Protein AF-A0A0C4WTD6-F1 (afdb_monomer_lite)

Foldseek 3Di:
DDAQLLLQQCCCWQQVFPTGPQLVQLVVWLVVVQVVLVVVCVVVVNQVLSDDDPQSVVCVVVVQTHLVSQHHSFGHDPSDGPRDDDDDQDDDQQDFAAEEPDPPPVQLVLLQVLLVLSVHHYDPDPDDDPGHQYEYEDQLAWFVVVCVVVVHDLQRYWYWYPNRHLPTETEIEHEPNYHPSNVSSVQCSSCSVPHHYHYHYIDGRPSNLVVLLLQLQVLLVCQVVPVDQQVCQFVCCCVVSVGPTGSQQDDLVSSLSSLVSNCVVVVDCSSDRDPLSVVCNVVVHGSNDHPDDPPDD

Organism: NCBI:txid1328314

Structure (mmCIF, N/CA/C/O backbone):
data_AF-A0A0C4WTD6-F1
#
_entry.id   AF-A0A0C4WTD6-F1
#
loop_
_atom_site.group_PDB
_atom_site.id
_atom_site.type_symbol
_atom_site.label_atom_id
_atom_site.label_alt_id
_atom_site.label_comp_id
_atom_site.label_asym_id
_atom_site.label_entity_id
_atom_site.label_seq_id
_atom_site.pdbx_PDB_ins_code
_atom_site.Cartn_x
_atom_site.Cartn_y
_atom_site.Cartn_z
_atom_site.occupancy
_atom_site.B_iso_or_equiv
_atom_site.auth_seq_id
_atom_site.auth_comp_id
_atom_site.auth_asym_id
_atom_site.auth_atom_id
_atom_site.pdbx_PDB_model_num
ATOM 1 N N . MET A 1 1 ? -8.799 -9.896 -2.517 1.00 75.62 1 MET A N 1
ATOM 2 C CA . MET A 1 1 ? -7.735 -9.045 -3.073 1.00 75.62 1 MET A CA 1
ATOM 3 C C . MET A 1 1 ? -8.340 -7.727 -3.541 1.00 75.62 1 MET A C 1
ATOM 5 O O . MET A 1 1 ? -9.534 -7.698 -3.810 1.00 75.62 1 MET A O 1
ATOM 9 N N . ALA A 1 2 ? -7.542 -6.663 -3.667 1.00 92.44 2 ALA A N 1
ATOM 10 C CA . ALA A 1 2 ? -7.997 -5.399 -4.254 1.00 92.44 2 ALA A CA 1
ATOM 11 C C . ALA A 1 2 ? -8.298 -5.543 -5.760 1.00 92.44 2 ALA A C 1
ATOM 13 O O . ALA A 1 2 ? -7.582 -6.258 -6.469 1.00 92.44 2 ALA A O 1
ATOM 14 N N . THR A 1 3 ? -9.331 -4.862 -6.255 1.00 94.75 3 THR A N 1
ATOM 15 C CA . THR A 1 3 ? -9.666 -4.820 -7.689 1.00 94.75 3 THR A CA 1
ATOM 16 C C . THR A 1 3 ? -8.767 -3.825 -8.446 1.00 94.75 3 THR A C 1
ATOM 18 O O . THR A 1 3 ? -8.147 -2.959 -7.820 1.00 94.75 3 THR A O 1
ATOM 21 N N . PRO A 1 4 ? -8.689 -3.895 -9.794 1.00 95.44 4 PRO A N 1
ATOM 22 C CA . PRO A 1 4 ? -7.914 -2.939 -10.590 1.00 95.44 4 PRO A CA 1
ATOM 23 C C . PRO A 1 4 ? -8.245 -1.472 -10.292 1.00 95.44 4 PRO A C 1
ATOM 25 O O . PRO A 1 4 ? -7.337 -0.673 -10.071 1.00 95.44 4 PRO A O 1
ATOM 28 N N . VAL A 1 5 ? -9.537 -1.135 -10.179 1.00 95.69 5 VAL A N 1
ATOM 29 C CA . VAL A 1 5 ? -9.973 0.241 -9.895 1.00 95.69 5 VAL A CA 1
ATOM 30 C C . VAL A 1 5 ? -9.550 0.704 -8.499 1.00 95.69 5 VAL A C 1
ATOM 32 O O . VAL A 1 5 ? -9.156 1.858 -8.338 1.00 95.69 5 VAL A O 1
ATOM 35 N N . GLN A 1 6 ? -9.563 -0.184 -7.497 1.00 95.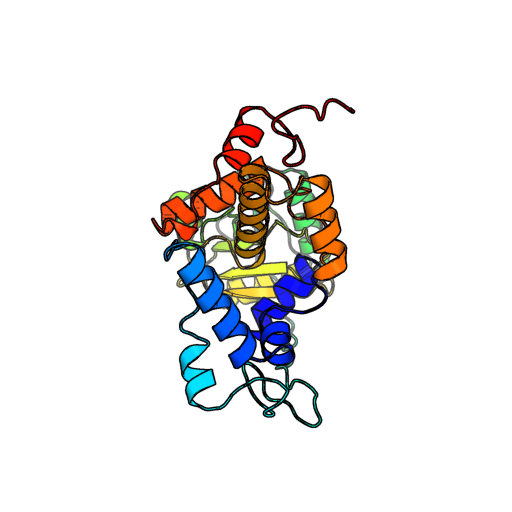75 6 GLN A N 1
ATOM 36 C CA . GLN A 1 6 ? -9.075 0.141 -6.153 1.00 95.75 6 GLN A CA 1
ATOM 37 C C . GLN A 1 6 ? -7.570 0.412 -6.171 1.00 95.75 6 GLN A C 1
ATOM 39 O O . GLN A 1 6 ? -7.115 1.395 -5.595 1.00 95.75 6 GLN A O 1
ATOM 44 N N . ILE A 1 7 ? -6.791 -0.423 -6.865 1.00 97.00 7 ILE A N 1
ATOM 45 C CA . ILE A 1 7 ? -5.338 -0.243 -6.978 1.00 97.00 7 ILE A CA 1
ATOM 46 C C . ILE A 1 7 ? -5.008 1.072 -7.694 1.00 97.00 7 ILE A C 1
ATOM 48 O O . ILE A 1 7 ? -4.154 1.821 -7.220 1.00 97.00 7 ILE A O 1
ATOM 52 N N . ASP A 1 8 ? -5.702 1.381 -8.790 1.00 96.94 8 ASP A N 1
ATOM 53 C CA . ASP A 1 8 ? -5.511 2.632 -9.525 1.00 96.94 8 ASP A CA 1
ATOM 54 C C . ASP A 1 8 ? -5.826 3.859 -8.659 1.00 96.94 8 ASP A C 1
ATOM 56 O O . ASP A 1 8 ? -5.035 4.801 -8.631 1.00 96.94 8 ASP A O 1
ATOM 60 N N . ARG A 1 9 ? -6.935 3.834 -7.907 1.00 96.00 9 ARG A N 1
ATOM 61 C CA . ARG A 1 9 ? -7.302 4.895 -6.954 1.00 96.00 9 ARG A CA 1
ATOM 62 C C . ARG A 1 9 ? -6.265 5.066 -5.851 1.00 96.00 9 ARG A C 1
ATOM 64 O O . ARG A 1 9 ? -5.805 6.179 -5.628 1.00 96.00 9 ARG A O 1
ATOM 71 N N . ILE A 1 10 ? -5.871 3.972 -5.195 1.00 96.62 10 ILE A N 1
ATOM 72 C CA . ILE A 1 10 ? -4.879 4.006 -4.114 1.00 96.62 10 ILE A CA 1
ATOM 73 C C . ILE A 1 10 ? -3.568 4.609 -4.621 1.00 96.62 10 ILE A C 1
ATOM 75 O O . ILE A 1 10 ? -3.016 5.501 -3.993 1.00 96.62 10 ILE A O 1
ATOM 79 N N . LEU A 1 11 ? -3.049 4.160 -5.762 1.00 96.56 11 LEU A N 1
ATOM 80 C CA . LEU A 1 11 ? -1.748 4.637 -6.236 1.00 96.56 11 LEU A CA 1
ATOM 81 C C . LEU A 1 11 ? -1.797 6.075 -6.770 1.00 96.56 11 LEU A C 1
ATOM 83 O O . LEU A 1 11 ? -0.816 6.807 -6.622 1.00 96.56 11 LEU A O 1
ATOM 87 N N . ARG A 1 12 ? -2.929 6.502 -7.341 1.00 95.38 12 ARG A N 1
ATOM 88 C CA . ARG A 1 12 ? -3.145 7.899 -7.734 1.00 95.38 12 ARG A CA 1
ATOM 89 C C . ARG A 1 12 ? -3.184 8.811 -6.509 1.00 95.38 12 ARG A C 1
ATOM 91 O O . ARG A 1 12 ? -2.418 9.767 -6.443 1.00 95.38 12 ARG A O 1
ATOM 98 N N . ASP A 1 13 ? -4.021 8.480 -5.531 1.00 94.75 13 ASP A N 1
ATOM 99 C CA . ASP A 1 13 ? -4.323 9.364 -4.404 1.00 94.75 13 ASP A CA 1
ATOM 100 C C . ASP A 1 13 ? -3.230 9.309 -3.321 1.00 94.75 13 ASP A C 1
ATOM 102 O O . ASP A 1 13 ? -2.817 10.344 -2.808 1.00 94.75 13 ASP A O 1
ATOM 106 N N . SER A 1 14 ? -2.727 8.113 -2.991 1.00 91.31 14 SER A N 1
ATOM 107 C CA . SER A 1 14 ? -1.757 7.908 -1.905 1.00 91.31 14 SER A CA 1
ATOM 108 C C . SER A 1 14 ? -0.306 8.162 -2.331 1.00 91.31 14 SER A C 1
ATOM 110 O O . SER A 1 14 ? 0.496 8.621 -1.522 1.00 91.31 14 SER A O 1
ATOM 112 N N . LEU A 1 15 ? 0.071 7.844 -3.578 1.00 91.81 15 LEU A N 1
ATOM 113 C CA . LEU A 1 15 ? 1.443 8.047 -4.080 1.00 91.81 15 LEU A CA 1
ATOM 114 C C . LEU A 1 15 ? 1.563 9.198 -5.085 1.00 91.81 15 LEU A C 1
ATOM 116 O O . LEU A 1 15 ? 2.670 9.471 -5.549 1.00 91.81 15 LEU A O 1
ATOM 120 N N . GLY A 1 16 ? 0.461 9.868 -5.434 1.00 92.25 16 GLY A N 1
ATOM 121 C CA . GLY A 1 16 ? 0.462 11.021 -6.337 1.00 92.25 16 GLY A CA 1
ATOM 122 C C . GLY A 1 16 ? 0.775 10.678 -7.796 1.00 92.25 16 GLY A C 1
ATOM 123 O O . GLY A 1 16 ? 1.238 11.542 -8.543 1.00 92.25 16 GLY A O 1
ATOM 124 N N . PHE A 1 17 ? 0.587 9.425 -8.223 1.00 93.75 17 PHE A N 1
ATOM 125 C CA . PHE A 1 17 ? 0.757 9.068 -9.633 1.00 93.75 17 PHE A CA 1
ATOM 126 C C . PHE A 1 17 ? -0.315 9.747 -10.486 1.00 93.75 17 PHE A C 1
ATOM 128 O O . PHE A 1 17 ? -1.475 9.803 -10.100 1.00 93.75 17 PHE A O 1
ATOM 135 N N . ARG A 1 18 ? 0.041 10.229 -11.684 1.00 92.19 18 ARG A N 1
ATOM 136 C CA . ARG A 1 18 ? -0.933 10.886 -12.583 1.00 92.19 18 ARG A CA 1
ATOM 137 C C . ARG A 1 18 ? -2.041 9.940 -13.051 1.00 92.19 18 ARG A C 1
ATOM 139 O O . ARG A 1 18 ? -3.158 10.372 -13.310 1.00 92.19 18 ARG A O 1
ATOM 146 N N . MET A 1 19 ? -1.705 8.663 -13.193 1.00 92.38 19 MET A N 1
ATOM 147 C CA . MET A 1 19 ? -2.561 7.614 -13.730 1.00 92.38 19 MET A CA 1
ATOM 148 C C . MET A 1 19 ? -2.284 6.315 -12.978 1.00 92.38 19 MET A C 1
ATOM 150 O O . MET A 1 19 ? -1.135 6.039 -12.625 1.00 92.38 19 MET A O 1
ATOM 154 N N . GLY A 1 20 ? -3.333 5.532 -12.730 1.00 94.56 20 GLY A N 1
ATOM 155 C CA . GLY A 1 20 ? -3.183 4.215 -12.122 1.00 94.56 20 GLY A CA 1
ATOM 156 C C . GLY A 1 20 ? -2.510 3.222 -13.080 1.00 94.56 20 GLY A C 1
ATOM 157 O O . GLY A 1 20 ? -2.581 3.401 -14.298 1.00 94.56 20 GLY A O 1
ATOM 158 N N . PRO A 1 21 ? -1.819 2.188 -12.573 1.00 95.31 21 PRO A N 1
ATOM 159 C CA . PRO A 1 21 ? -1.111 1.234 -13.420 1.00 95.31 21 PRO A CA 1
ATOM 160 C C . PRO A 1 21 ? -2.017 0.480 -14.400 1.00 95.31 21 PRO A C 1
ATOM 162 O O . PRO A 1 21 ? -1.583 0.238 -15.521 1.00 95.31 21 PRO A O 1
ATOM 165 N N . PHE A 1 22 ? -3.244 0.104 -14.029 1.00 96.31 22 PHE A N 1
ATOM 166 C CA . PHE A 1 22 ? -4.125 -0.637 -14.939 1.00 96.31 22 PHE A CA 1
ATOM 167 C C . PHE A 1 22 ? -4.658 0.264 -16.051 1.00 96.31 22 PHE A C 1
ATOM 169 O O . PHE A 1 22 ? -4.636 -0.127 -17.217 1.00 96.31 22 PHE A O 1
ATOM 176 N N . GLU A 1 23 ? -5.043 1.496 -15.712 1.00 95.56 23 GLU A N 1
ATOM 177 C CA . GLU A 1 23 ? -5.413 2.523 -16.689 1.00 95.56 23 GLU A CA 1
ATOM 178 C C . GLU A 1 23 ? -4.256 2.823 -17.657 1.00 95.56 23 GLU A C 1
ATOM 180 O O . GLU A 1 23 ? -4.464 2.905 -18.868 1.00 95.56 23 GLU A O 1
ATOM 185 N N . LEU A 1 24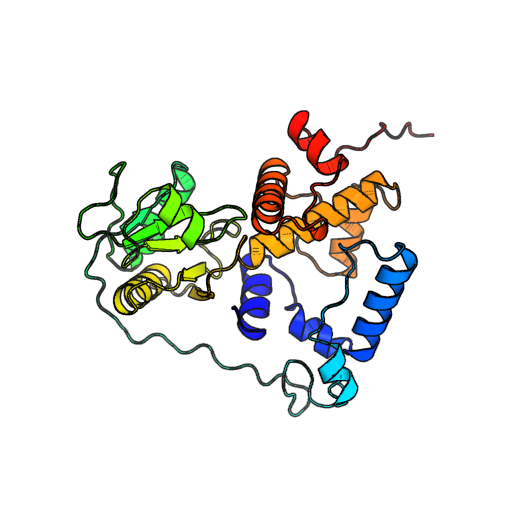 ? -3.025 2.919 -17.142 1.00 95.00 24 LEU A N 1
ATOM 186 C CA . LEU A 1 24 ? -1.832 3.141 -17.957 1.00 95.00 24 LEU A CA 1
ATOM 187 C C . LEU A 1 24 ? -1.556 1.964 -18.901 1.00 95.00 24 LEU A C 1
ATOM 189 O O . LEU A 1 24 ? -1.229 2.184 -20.067 1.00 95.00 24 LEU A O 1
ATOM 193 N N . ILE A 1 25 ? -1.696 0.725 -18.424 1.00 96.06 25 ILE A N 1
ATOM 194 C CA . ILE A 1 25 ? -1.517 -0.470 -19.260 1.00 96.06 25 ILE A CA 1
ATOM 195 C C . ILE A 1 25 ? -2.562 -0.504 -20.380 1.00 96.06 25 ILE A C 1
ATOM 197 O O . ILE A 1 25 ? -2.205 -0.772 -21.526 1.00 96.06 25 ILE A O 1
ATOM 201 N N . ASP A 1 26 ? -3.824 -0.185 -20.088 1.00 97.25 26 ASP A N 1
ATOM 202 C CA . ASP A 1 26 ? -4.872 -0.108 -21.110 1.00 97.25 26 ASP A CA 1
ATOM 203 C C . ASP A 1 26 ? -4.638 1.039 -22.106 1.00 97.25 26 ASP A C 1
ATOM 205 O O . ASP A 1 26 ? -4.988 0.911 -23.283 1.00 97.25 26 ASP A O 1
ATOM 209 N N . LEU A 1 27 ? -4.051 2.154 -21.662 1.00 96.06 27 LEU A N 1
ATOM 210 C CA . LEU A 1 27 ? -3.707 3.284 -22.525 1.00 96.06 27 LEU A CA 1
ATOM 211 C C . LEU A 1 27 ? -2.557 2.948 -23.483 1.00 96.06 27 LEU A C 1
ATOM 213 O O . LEU A 1 27 ? -2.652 3.249 -24.672 1.00 96.06 27 LEU A O 1
ATOM 217 N N . VAL A 1 28 ? -1.480 2.344 -22.973 1.00 95.56 28 VAL A N 1
ATOM 218 C CA . VAL A 1 28 ? -0.311 1.926 -23.771 1.00 95.56 28 VAL A CA 1
ATOM 219 C C . VAL A 1 28 ? -0.669 0.759 -24.693 1.00 95.56 28 VAL A C 1
ATOM 221 O O . VAL A 1 28 ? -0.246 0.707 -25.848 1.00 95.56 28 VAL A O 1
ATOM 224 N N . GLY A 1 29 ? -1.467 -0.169 -24.178 1.00 96.69 29 GLY A N 1
ATOM 225 C CA . GLY A 1 29 ? -1.854 -1.409 -24.821 1.00 96.69 29 GLY A CA 1
ATOM 226 C C . GLY A 1 29 ? -1.205 -2.627 -24.166 1.00 96.69 29 GLY A C 1
ATOM 227 O O . GLY A 1 29 ? -0.004 -2.642 -23.863 1.00 96.69 29 GLY A O 1
ATOM 228 N N . LEU A 1 30 ? -2.013 -3.668 -23.948 1.00 96.44 30 LEU A N 1
ATOM 229 C CA . LEU A 1 30 ? -1.577 -4.893 -23.267 1.00 96.44 30 LEU A CA 1
ATOM 230 C C . LEU A 1 30 ? -0.548 -5.681 -24.084 1.00 96.44 30 LEU A C 1
ATOM 232 O O . LEU A 1 30 ? 0.356 -6.271 -23.506 1.00 96.44 30 LEU A O 1
ATOM 236 N N . ASP A 1 31 ? -0.654 -5.661 -25.410 1.00 96.00 31 ASP A N 1
ATOM 237 C CA . ASP A 1 31 ? 0.304 -6.275 -26.334 1.00 96.00 31 ASP A CA 1
ATOM 238 C C . ASP A 1 31 ? 1.695 -5.642 -26.231 1.00 96.00 31 ASP A C 1
ATOM 240 O O . ASP A 1 31 ? 2.694 -6.348 -26.087 1.00 96.00 31 ASP A O 1
ATOM 244 N N . VAL A 1 32 ? 1.760 -4.308 -26.236 1.00 96.31 32 VAL A N 1
ATOM 245 C CA . VAL A 1 32 ? 3.020 -3.564 -26.104 1.00 96.31 32 VAL A CA 1
ATOM 246 C C . VAL A 1 32 ? 3.620 -3.793 -24.720 1.00 96.31 32 VAL A C 1
ATOM 248 O O . VAL A 1 32 ? 4.805 -4.103 -24.592 1.00 96.31 32 VAL A O 1
ATOM 251 N N . THR A 1 33 ? 2.793 -3.694 -23.679 1.00 94.19 33 THR A N 1
ATOM 252 C CA . THR A 1 33 ? 3.224 -3.878 -22.291 1.00 94.19 33 THR A CA 1
ATOM 253 C C . THR A 1 33 ? 3.754 -5.295 -22.056 1.00 94.19 33 THR A C 1
ATOM 255 O O . THR A 1 33 ? 4.836 -5.454 -21.488 1.00 94.19 33 THR A O 1
ATOM 258 N N . GLN A 1 34 ? 3.041 -6.323 -22.528 1.00 94.62 34 GLN A N 1
ATOM 259 C CA . GLN A 1 34 ? 3.468 -7.719 -22.420 1.00 94.62 34 GLN A CA 1
ATOM 260 C C . GLN A 1 34 ? 4.804 -7.948 -23.133 1.00 94.62 34 GLN A C 1
ATOM 262 O O . GLN A 1 34 ? 5.713 -8.537 -22.548 1.00 94.62 34 GLN A O 1
ATOM 267 N N . ALA A 1 35 ? 4.957 -7.444 -24.362 1.00 95.44 35 ALA A N 1
ATOM 268 C CA . ALA A 1 35 ? 6.192 -7.590 -25.128 1.00 95.44 35 ALA A CA 1
ATOM 269 C C . ALA A 1 35 ? 7.396 -6.944 -24.418 1.00 95.44 35 ALA A C 1
ATOM 271 O O . ALA A 1 35 ? 8.474 -7.540 -24.359 1.00 95.44 35 ALA A O 1
ATOM 272 N N . VAL A 1 36 ? 7.214 -5.756 -23.829 1.00 95.38 36 VAL A N 1
ATOM 273 C CA . VAL A 1 36 ? 8.260 -5.081 -23.043 1.00 95.38 36 VAL A CA 1
ATOM 274 C C . VAL A 1 36 ? 8.609 -5.883 -21.787 1.00 95.38 36 VAL A C 1
ATOM 276 O O . VAL A 1 36 ? 9.791 -6.112 -21.530 1.00 95.38 36 VAL A O 1
ATOM 279 N N . MET A 1 37 ? 7.613 -6.353 -21.027 1.00 94.69 37 MET A N 1
ATOM 280 C CA . MET A 1 37 ? 7.848 -7.157 -19.820 1.00 94.69 37 MET A CA 1
ATOM 281 C C . MET A 1 37 ? 8.602 -8.455 -20.135 1.00 94.69 37 MET A C 1
ATOM 283 O O . MET A 1 37 ? 9.583 -8.770 -19.462 1.00 94.69 37 MET A O 1
ATOM 287 N N . GLU A 1 38 ? 8.200 -9.187 -21.177 1.00 95.31 38 GLU A N 1
ATOM 288 C CA . GLU A 1 38 ? 8.888 -10.410 -21.605 1.00 95.31 38 GLU A CA 1
ATOM 289 C C . GLU A 1 38 ? 10.312 -10.141 -22.099 1.00 95.31 38 GLU A C 1
ATOM 291 O O . GLU A 1 38 ? 11.221 -10.918 -21.797 1.00 95.31 38 GLU A O 1
ATOM 296 N N . SER A 1 39 ? 10.522 -9.044 -22.833 1.00 97.12 39 SER A N 1
ATOM 297 C CA . SER A 1 39 ? 11.849 -8.636 -23.300 1.00 97.12 39 SER A CA 1
ATOM 298 C C . SER A 1 39 ? 12.791 -8.381 -22.123 1.00 97.12 39 SER A C 1
ATOM 300 O O . SER A 1 39 ? 13.849 -9.006 -22.041 1.00 97.12 39 SER A O 1
ATOM 302 N N . VAL A 1 40 ? 12.372 -7.553 -21.157 1.00 95.31 40 VAL A N 1
ATOM 303 C CA . VAL A 1 40 ? 13.152 -7.265 -19.942 1.00 95.31 40 VAL A CA 1
ATOM 304 C C . VAL A 1 40 ? 13.420 -8.551 -19.160 1.00 95.31 40 VAL A C 1
ATOM 306 O O . VAL A 1 40 ? 14.562 -8.817 -18.789 1.00 95.31 40 VAL A O 1
ATOM 309 N N . TYR A 1 41 ? 12.403 -9.392 -18.960 1.00 96.50 41 TYR A N 1
ATOM 310 C CA . TYR A 1 41 ? 12.558 -10.661 -18.249 1.00 96.50 41 TYR A CA 1
ATOM 311 C C . TYR A 1 41 ? 13.612 -11.572 -18.897 1.00 96.50 41 TYR A C 1
ATOM 313 O O . TYR A 1 41 ? 14.498 -12.077 -18.207 1.00 96.50 41 TYR A O 1
ATOM 321 N N . ARG A 1 42 ? 13.580 -11.736 -20.227 1.00 97.56 42 ARG A N 1
ATOM 322 C CA . ARG A 1 42 ? 14.570 -12.543 -20.964 1.00 97.56 42 ARG A CA 1
ATOM 323 C C . ARG A 1 42 ? 15.967 -11.917 -20.929 1.00 97.56 42 ARG A C 1
ATOM 325 O O . ARG A 1 42 ? 16.939 -12.638 -20.719 1.00 97.56 42 ARG A O 1
ATOM 332 N N . GLN A 1 43 ? 16.075 -10.597 -21.087 1.00 96.88 43 GLN A N 1
ATOM 333 C CA . GLN A 1 43 ? 17.354 -9.873 -21.073 1.00 96.88 43 GLN A CA 1
ATOM 334 C C . GLN A 1 43 ? 18.048 -9.910 -19.707 1.00 96.88 43 GLN A C 1
ATOM 336 O O . GLN A 1 43 ? 19.275 -9.902 -19.638 1.00 96.88 43 GLN A O 1
ATOM 341 N N . PHE A 1 44 ? 17.279 -10.004 -18.621 1.00 94.75 44 PHE A N 1
ATOM 342 C CA . PHE A 1 44 ? 17.799 -10.204 -17.268 1.00 94.75 44 PHE A CA 1
ATOM 343 C C . PHE A 1 44 ? 17.870 -11.678 -16.861 1.00 94.75 44 PHE A C 1
ATOM 345 O O . PHE A 1 44 ? 17.812 -11.986 -15.672 1.00 94.75 44 PHE A O 1
ATOM 352 N N . TYR A 1 45 ? 18.009 -12.588 -17.831 1.00 96.06 45 TYR A N 1
ATOM 353 C CA . TYR A 1 45 ? 18.187 -14.023 -17.594 1.00 96.06 45 TYR A CA 1
ATOM 354 C C . TYR A 1 45 ? 17.125 -14.611 -16.661 1.00 96.06 45 TYR A C 1
ATOM 356 O O . TYR A 1 45 ? 17.427 -15.427 -15.794 1.00 96.06 45 TYR A O 1
ATOM 364 N N . GLN A 1 46 ? 15.875 -14.184 -16.849 1.00 96.31 46 GLN A N 1
ATOM 365 C CA . GLN A 1 46 ? 14.716 -14.690 -16.120 1.00 96.31 46 GLN A CA 1
ATOM 366 C C . GLN A 1 46 ? 14.767 -14.416 -14.607 1.00 96.31 46 GLN A C 1
ATOM 368 O O . GLN A 1 46 ? 14.177 -15.154 -13.817 1.00 96.31 46 GLN A O 1
ATOM 373 N N . ASP A 1 47 ? 15.437 -13.333 -14.191 1.00 95.31 47 ASP A N 1
ATOM 374 C CA . ASP A 1 47 ? 15.422 -12.879 -12.799 1.00 95.31 47 ASP A CA 1
ATOM 375 C C . ASP A 1 47 ? 13.968 -12.746 -12.292 1.00 95.31 47 ASP A C 1
ATOM 377 O O . ASP A 1 47 ? 13.182 -11.994 -12.886 1.00 95.31 47 ASP A O 1
ATOM 381 N N . PRO A 1 48 ? 13.601 -13.421 -11.181 1.00 94.00 48 PRO A N 1
ATOM 382 C CA . PRO A 1 48 ? 12.231 -13.462 -10.668 1.00 94.00 48 PRO A CA 1
ATOM 383 C C . PRO A 1 48 ? 11.590 -12.100 -10.380 1.00 94.00 48 PRO A C 1
ATOM 385 O O . PRO A 1 48 ? 10.370 -12.004 -10.235 1.00 94.00 48 PRO A O 1
ATOM 388 N N . ARG A 1 49 ? 12.380 -11.022 -10.268 1.00 93.38 49 ARG A N 1
ATOM 389 C CA . ARG A 1 49 ? 11.813 -9.681 -10.096 1.00 93.38 49 ARG A CA 1
ATOM 390 C C . ARG A 1 49 ? 11.058 -9.196 -11.331 1.00 93.38 49 ARG A C 1
ATOM 392 O O . ARG A 1 49 ? 10.073 -8.475 -11.186 1.00 93.38 49 ARG A O 1
ATOM 399 N N . TYR A 1 50 ? 11.513 -9.582 -12.519 1.00 95.06 50 TYR A N 1
ATOM 400 C CA . TYR A 1 50 ? 10.943 -9.124 -13.785 1.00 95.06 50 TYR A CA 1
ATOM 401 C C . TYR A 1 50 ? 9.887 -10.081 -14.344 1.00 95.06 50 TYR A C 1
ATOM 403 O O . TYR A 1 50 ? 9.432 -9.871 -15.463 1.00 95.06 50 TYR A O 1
ATOM 411 N N . THR A 1 51 ? 9.485 -11.112 -13.589 1.00 94.44 51 THR A N 1
ATOM 412 C CA . THR A 1 51 ? 8.477 -12.085 -14.027 1.00 94.44 51 THR A CA 1
ATOM 413 C C . THR A 1 51 ? 7.184 -11.374 -14.455 1.00 94.44 51 THR A C 1
ATOM 415 O O . THR A 1 51 ? 6.565 -10.700 -13.613 1.00 94.44 51 THR A O 1
ATOM 418 N N . PRO A 1 52 ? 6.761 -11.521 -15.729 1.00 92.81 52 PRO A N 1
ATOM 419 C CA . PRO A 1 52 ? 5.520 -10.943 -16.232 1.00 92.81 52 PRO A CA 1
ATOM 420 C C . PRO A 1 52 ? 4.295 -11.457 -15.472 1.00 92.81 52 PRO A C 1
ATOM 422 O O . PRO A 1 52 ? 4.286 -12.564 -14.934 1.00 92.81 52 PRO A O 1
ATOM 425 N N . SER A 1 53 ? 3.238 -10.648 -15.435 1.00 89.12 53 SER A N 1
ATOM 426 C CA . SER A 1 53 ? 1.986 -11.049 -14.794 1.00 89.12 53 SER A CA 1
ATOM 427 C C . SER A 1 53 ? 1.223 -12.055 -15.651 1.00 89.12 53 SER A C 1
ATOM 429 O O . SER A 1 53 ? 1.028 -11.854 -16.849 1.00 89.12 53 SER A O 1
ATOM 431 N N . TRP A 1 54 ? 0.682 -13.087 -15.010 1.00 89.25 54 TRP A N 1
ATOM 432 C CA . TRP A 1 54 ? -0.218 -14.046 -15.649 1.00 89.25 54 TRP A CA 1
ATOM 433 C C . TRP A 1 54 ? -1.569 -13.427 -16.051 1.00 89.25 54 TRP A C 1
ATOM 435 O O . TRP A 1 54 ? -2.288 -14.006 -16.858 1.00 89.25 54 TRP A O 1
ATOM 445 N N . LEU A 1 55 ? -1.922 -12.245 -15.530 1.00 91.62 55 LEU A N 1
ATOM 446 C CA . LEU A 1 55 ? -3.205 -11.584 -15.807 1.00 91.62 55 LEU A CA 1
ATOM 447 C C . LEU A 1 55 ? -3.315 -11.015 -17.228 1.00 91.62 55 LEU A C 1
ATOM 449 O O . LEU A 1 55 ? -4.429 -10.803 -17.716 1.00 91.62 55 LEU A O 1
ATOM 453 N N . VAL A 1 56 ? -2.182 -10.726 -17.871 1.00 91.75 56 VAL A N 1
ATOM 454 C CA . VAL A 1 56 ? -2.143 -10.050 -19.177 1.00 91.75 56 VAL A CA 1
ATOM 455 C C . VAL A 1 56 ? -2.302 -11.054 -20.320 1.00 91.75 56 VAL A C 1
ATOM 457 O O . VAL A 1 56 ? -3.051 -10.791 -21.257 1.00 91.75 56 VAL A O 1
ATOM 460 N N . ALA A 1 57 ? -1.680 -12.233 -20.223 1.00 89.62 57 ALA A N 1
ATOM 461 C CA . ALA A 1 57 ? -1.673 -13.219 -21.306 1.00 89.62 57 ALA A CA 1
ATOM 462 C C . ALA A 1 57 ? -3.080 -13.693 -21.746 1.00 89.62 57 ALA A C 1
ATOM 464 O O . ALA A 1 57 ? -3.348 -13.671 -22.949 1.00 89.62 57 ALA A O 1
ATOM 465 N N . PRO A 1 58 ? -4.026 -14.034 -20.843 1.00 93.50 58 PRO A N 1
ATOM 466 C CA . PRO A 1 58 ? -5.385 -14.404 -21.250 1.00 93.50 58 PRO A CA 1
ATOM 467 C C . PRO A 1 58 ? -6.147 -13.259 -21.929 1.00 93.50 58 PRO A C 1
ATOM 469 O O . PRO A 1 58 ? -6.911 -13.493 -22.861 1.00 93.50 58 PRO A O 1
ATOM 472 N N . ARG A 1 59 ? -5.928 -12.012 -21.491 1.00 95.44 59 ARG A N 1
ATOM 473 C CA . ARG A 1 59 ? -6.557 -10.821 -22.090 1.00 95.44 59 ARG A CA 1
ATOM 474 C C . ARG A 1 59 ? -6.036 -10.574 -23.499 1.00 95.44 59 ARG A C 1
ATOM 476 O O . ARG A 1 59 ? -6.825 -10.336 -24.408 1.00 95.44 59 ARG A O 1
ATOM 483 N N . LEU A 1 60 ? -4.725 -10.711 -23.681 1.00 93.62 60 LEU A N 1
ATOM 484 C CA . LEU A 1 60 ? -4.081 -10.612 -24.984 1.00 93.62 60 LEU A CA 1
ATOM 485 C C . LEU A 1 60 ? -4.611 -11.681 -25.952 1.00 93.62 60 LEU A C 1
ATOM 487 O O . LEU A 1 60 ? -4.980 -11.351 -27.076 1.00 93.62 60 LEU A O 1
ATOM 491 N N . ALA A 1 61 ? -4.724 -12.934 -25.498 1.00 94.50 61 ALA A N 1
ATOM 492 C CA . ALA A 1 61 ? -5.281 -14.030 -26.295 1.00 94.50 61 ALA A CA 1
ATOM 493 C C . ALA A 1 61 ? -6.747 -13.789 -26.707 1.00 94.50 61 ALA A C 1
ATOM 495 O O . ALA A 1 61 ? -7.163 -14.218 -27.780 1.00 94.50 61 ALA A O 1
ATOM 496 N N . ALA A 1 62 ? -7.513 -13.068 -25.886 1.00 96.75 62 ALA A N 1
ATOM 497 C CA . ALA A 1 62 ? -8.888 -12.664 -26.175 1.00 96.75 62 ALA A CA 1
ATOM 498 C C . ALA A 1 62 ? -9.005 -11.370 -27.012 1.00 96.75 62 ALA A C 1
ATOM 500 O O . ALA A 1 62 ? -10.115 -10.888 -27.228 1.00 96.75 62 ALA A O 1
ATOM 501 N N . GLY A 1 63 ? -7.894 -10.774 -27.467 1.00 96.31 63 GLY A N 1
ATOM 502 C CA . GLY A 1 63 ? -7.907 -9.515 -28.225 1.00 96.31 63 GLY A CA 1
ATOM 503 C C . GLY A 1 63 ? -8.271 -8.279 -27.391 1.00 96.31 63 GLY A C 1
ATOM 504 O O . GLY A 1 63 ? -8.604 -7.233 -27.947 1.00 96.31 63 GLY A O 1
ATOM 505 N N . LEU A 1 64 ? -8.205 -8.378 -26.060 1.00 97.44 64 LEU A N 1
ATOM 506 C CA . LEU A 1 64 ? -8.487 -7.287 -25.127 1.00 97.44 64 LEU A CA 1
ATOM 507 C C . LEU A 1 64 ? -7.215 -6.457 -24.923 1.00 97.44 64 LEU A C 1
ATOM 509 O O . LEU A 1 64 ? -6.468 -6.649 -23.966 1.00 97.44 64 LEU A O 1
ATOM 513 N N . LEU A 1 65 ? -6.932 -5.569 -25.873 1.00 96.88 65 LEU A N 1
ATOM 514 C CA . LEU A 1 65 ? -5.693 -4.795 -25.951 1.00 96.88 65 LEU A CA 1
ATOM 515 C C . LEU A 1 65 ? -5.740 -3.457 -25.202 1.00 96.88 65 LEU A C 1
ATOM 517 O O . LEU A 1 65 ? -4.786 -2.693 -25.311 1.00 96.88 65 LEU A O 1
ATOM 521 N N . GLY A 1 66 ? -6.813 -3.152 -24.470 1.00 96.75 66 GLY A N 1
ATOM 522 C CA . GLY A 1 66 ? -6.993 -1.877 -23.773 1.00 96.75 66 GLY A CA 1
ATOM 523 C C . GLY A 1 66 ? -7.846 -0.886 -24.562 1.00 96.75 66 GLY A C 1
ATOM 524 O O . GLY A 1 66 ? -8.768 -1.263 -25.291 1.00 96.75 66 GLY A O 1
ATOM 525 N N . ARG A 1 67 ? -7.538 0.407 -24.436 1.00 96.75 67 ARG A N 1
ATOM 526 C CA . ARG A 1 67 ? -8.332 1.506 -25.008 1.00 96.75 67 ARG A CA 1
ATOM 527 C C . ARG A 1 67 ? -8.495 1.391 -26.524 1.00 96.75 67 ARG A C 1
ATOM 529 O O . ARG A 1 67 ? -9.577 1.650 -27.042 1.00 96.75 67 ARG A O 1
ATOM 536 N N . LYS A 1 68 ? -7.444 0.964 -27.233 1.00 95.50 68 LYS A N 1
ATOM 537 C CA . LYS A 1 68 ? -7.435 0.858 -28.704 1.00 95.50 68 LYS A CA 1
ATOM 538 C C . LYS A 1 68 ? -8.364 -0.225 -29.265 1.00 95.50 68 LYS A C 1
ATOM 540 O O . LYS A 1 68 ? -8.773 -0.121 -30.413 1.00 95.50 68 LYS A O 1
ATOM 545 N N . SER A 1 69 ? -8.698 -1.243 -28.472 1.00 96.06 69 SER A N 1
ATOM 546 C CA . SER A 1 69 ? -9.656 -2.300 -28.832 1.00 96.06 69 SER A CA 1
ATOM 547 C C . SER A 1 69 ? -11.007 -2.131 -28.131 1.00 96.06 69 SER A C 1
ATOM 549 O O . SER A 1 69 ? -11.841 -3.029 -28.187 1.00 96.06 69 SER A O 1
ATOM 551 N N . GLY A 1 70 ? -11.223 -1.014 -27.424 1.00 96.19 70 GLY A N 1
ATOM 552 C CA . GLY A 1 70 ? -12.438 -0.759 -26.646 1.00 96.19 70 GLY A CA 1
ATOM 553 C C . GLY A 1 70 ? -12.529 -1.523 -25.318 1.00 96.19 70 GLY A C 1
ATOM 554 O O . GLY A 1 70 ? -13.471 -1.302 -24.557 1.00 96.19 70 GLY A O 1
ATOM 555 N N . GLN A 1 71 ? -11.570 -2.401 -25.002 1.00 97.19 71 GLN A N 1
ATOM 556 C CA . GLN A 1 71 ? -11.562 -3.173 -23.759 1.00 97.19 71 GLN A CA 1
ATOM 557 C C . GLN A 1 71 ? -10.176 -3.750 -23.426 1.00 97.19 71 GLN A C 1
ATOM 559 O O . GLN A 1 71 ? -9.507 -4.312 -24.295 1.00 97.19 71 GLN A O 1
ATOM 564 N N . GLY A 1 72 ? -9.786 -3.664 -22.151 1.00 96.00 72 GLY A N 1
ATOM 565 C CA . GLY A 1 72 ? -8.614 -4.316 -21.549 1.00 96.00 72 GLY A CA 1
ATOM 566 C C . GLY A 1 72 ? -8.903 -4.742 -20.108 1.00 96.00 72 GLY A C 1
ATOM 567 O O . GLY A 1 72 ? -9.676 -5.676 -19.876 1.00 96.00 72 GLY A O 1
ATOM 568 N N . PHE A 1 73 ? -8.306 -4.063 -19.128 1.00 95.88 73 PHE A N 1
ATOM 569 C CA . PHE A 1 73 ? -8.743 -4.120 -17.729 1.00 95.88 73 PHE A CA 1
ATOM 570 C C . PHE A 1 73 ? -10.077 -3.406 -17.515 1.00 95.88 73 PHE A C 1
ATOM 572 O O . PHE A 1 73 ? -10.893 -3.877 -16.723 1.00 95.88 73 PHE A O 1
ATOM 579 N N . TYR A 1 74 ? -10.319 -2.332 -18.264 1.00 97.06 74 TYR A N 1
ATOM 580 C CA . TYR A 1 74 ? -11.571 -1.590 -18.275 1.00 97.06 74 TYR A CA 1
ATOM 581 C C . TYR A 1 74 ? -12.270 -1.701 -19.626 1.00 97.06 74 TYR A C 1
ATOM 583 O O . TYR A 1 74 ? -11.657 -1.984 -20.658 1.00 97.06 74 TYR A O 1
ATOM 591 N N . ARG A 1 75 ? -13.582 -1.457 -19.625 1.00 96.62 75 ARG A N 1
ATOM 592 C CA . ARG A 1 75 ? -14.349 -1.228 -20.852 1.00 96.62 75 ARG A CA 1
ATOM 593 C C . ARG A 1 75 ? -14.248 0.246 -21.231 1.00 96.62 75 ARG A C 1
ATOM 595 O O . ARG A 1 75 ? -14.332 1.101 -20.356 1.00 96.62 75 ARG A O 1
ATOM 602 N N . TYR A 1 76 ? -14.120 0.539 -22.520 1.00 96.50 76 TYR A N 1
ATOM 603 C CA . TYR A 1 76 ? -14.051 1.900 -23.043 1.00 96.50 76 TYR A CA 1
ATOM 604 C C . TYR A 1 76 ? -15.232 2.168 -23.976 1.00 96.50 76 TYR A C 1
ATOM 606 O O . TYR A 1 76 ? -15.443 1.438 -24.941 1.00 96.50 76 TYR A O 1
ATOM 614 N N . LEU A 1 77 ? -15.992 3.226 -23.690 1.00 94.06 77 LEU A N 1
ATOM 615 C CA . LEU A 1 77 ? -17.050 3.753 -24.559 1.00 94.06 77 LEU A CA 1
ATOM 616 C C . LEU A 1 77 ? -16.629 5.155 -24.996 1.00 94.06 77 LEU A C 1
ATOM 618 O O . LEU A 1 77 ? -16.216 5.945 -24.150 1.00 94.06 77 LEU A O 1
ATOM 622 N N . ASP A 1 78 ? -16.627 5.426 -26.302 1.00 90.25 78 ASP A N 1
ATOM 623 C CA . ASP A 1 78 ? -16.142 6.690 -26.888 1.00 90.25 78 ASP A CA 1
ATOM 624 C C . ASP A 1 78 ? -14.750 7.111 -26.377 1.00 90.25 78 ASP A C 1
ATOM 626 O O . ASP A 1 78 ? -14.440 8.278 -26.141 1.00 90.25 78 ASP A O 1
ATOM 630 N N . GLY A 1 79 ? -13.886 6.114 -26.157 1.00 86.81 79 GLY A N 1
ATOM 631 C CA . GLY A 1 79 ? -12.533 6.310 -25.647 1.00 86.81 79 GLY A CA 1
ATOM 632 C C . GLY A 1 79 ? -12.445 6.684 -24.163 1.00 86.81 79 GLY A C 1
ATOM 633 O O . GLY A 1 79 ? -11.338 7.001 -23.726 1.00 86.81 79 GLY A O 1
ATOM 634 N N . GLN A 1 80 ? -13.540 6.627 -23.401 1.00 89.69 80 GLN A N 1
ATOM 635 C CA . GLN A 1 80 ? -13.599 6.884 -21.958 1.00 89.69 80 GLN A CA 1
ATOM 636 C C . GLN A 1 80 ? -13.748 5.582 -21.165 1.00 89.69 80 GLN A C 1
ATOM 638 O O . GLN A 1 80 ? -14.619 4.757 -21.465 1.00 89.69 80 GLN A O 1
ATOM 643 N N . ALA A 1 81 ? -12.907 5.405 -20.144 1.00 92.44 81 ALA A N 1
ATOM 644 C CA . ALA A 1 81 ? -12.949 4.234 -19.275 1.00 92.44 81 ALA A CA 1
ATOM 645 C C . ALA A 1 81 ? -14.248 4.211 -18.456 1.00 92.44 81 ALA A C 1
ATOM 647 O O . ALA A 1 81 ? -14.606 5.188 -17.800 1.00 92.44 81 ALA A O 1
ATOM 648 N N . GLN A 1 82 ? -14.935 3.075 -18.468 1.00 93.81 82 GLN A N 1
ATOM 649 C CA . GLN A 1 82 ? -16.118 2.822 -17.654 1.00 93.81 82 GLN A CA 1
ATOM 650 C C . GLN A 1 82 ? -15.670 2.314 -16.282 1.00 93.81 82 GLN A C 1
ATOM 652 O O . GLN A 1 82 ? -15.594 1.108 -16.044 1.00 93.81 82 GLN A O 1
ATOM 657 N N . LEU A 1 83 ? -15.294 3.245 -15.405 1.00 88.81 83 LEU A N 1
ATOM 658 C CA . LEU A 1 83 ? -14.880 2.940 -14.037 1.00 88.81 83 LEU A CA 1
ATOM 659 C C . LEU A 1 83 ? -16.113 2.792 -13.139 1.00 88.81 83 LEU A C 1
ATOM 661 O O . LEU A 1 83 ? -17.007 3.637 -13.160 1.00 88.81 83 LEU A O 1
ATOM 665 N N . GLU A 1 84 ? -16.149 1.740 -12.324 1.00 85.38 84 GLU A N 1
ATOM 666 C CA . GLU A 1 84 ? -17.201 1.553 -11.320 1.00 85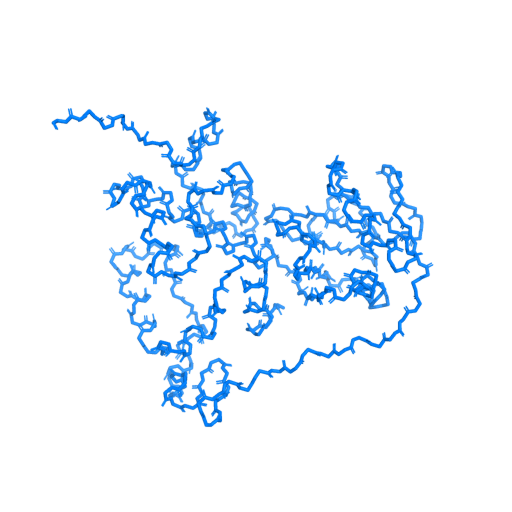.38 84 GLU A CA 1
ATOM 667 C C . GLU A 1 84 ? -17.213 2.733 -10.346 1.00 85.38 84 GLU A C 1
ATOM 669 O O . GLU A 1 84 ? -16.171 3.071 -9.784 1.00 85.38 84 GLU A O 1
ATOM 674 N N . ALA A 1 85 ? -18.367 3.366 -10.127 1.00 84.81 85 ALA A N 1
ATOM 675 C CA . ALA A 1 85 ? -18.485 4.454 -9.160 1.00 84.81 85 ALA A CA 1
ATOM 676 C C . ALA A 1 85 ? -18.196 3.959 -7.734 1.00 84.81 85 ALA A C 1
ATOM 678 O O . ALA A 1 85 ? -18.518 2.827 -7.375 1.00 84.81 85 ALA A O 1
ATOM 679 N N . GLU A 1 86 ? -17.585 4.810 -6.911 1.00 81.69 86 GLU A N 1
ATOM 680 C CA . GLU A 1 86 ? -17.404 4.508 -5.492 1.00 81.69 86 GLU A CA 1
ATOM 681 C C . GLU A 1 86 ? -18.763 4.643 -4.785 1.00 81.69 86 GLU A C 1
ATOM 683 O O . GLU A 1 86 ? -19.363 5.720 -4.835 1.00 81.69 86 GLU A O 1
ATOM 688 N N . PRO A 1 87 ? -19.297 3.572 -4.170 1.00 74.75 87 PRO A N 1
ATOM 689 C CA . PRO A 1 87 ? -20.575 3.665 -3.486 1.00 74.75 87 PRO A CA 1
ATOM 690 C C . PRO A 1 87 ? -20.425 4.573 -2.265 1.00 74.75 87 PRO A C 1
ATOM 692 O O . PRO A 1 87 ? -19.529 4.373 -1.439 1.00 74.75 87 PRO A O 1
ATOM 695 N N . ALA A 1 88 ? -21.320 5.553 -2.134 1.00 76.00 88 ALA A N 1
ATOM 696 C CA . ALA A 1 88 ? -21.409 6.347 -0.918 1.00 76.00 88 ALA A CA 1
ATOM 697 C C . ALA A 1 88 ? -21.798 5.417 0.247 1.00 76.00 88 ALA A C 1
ATOM 699 O O . ALA A 1 88 ? -22.802 4.702 0.134 1.00 76.00 88 ALA A O 1
ATOM 700 N N . PRO A 1 89 ? -21.023 5.372 1.345 1.00 73.56 89 PRO A N 1
ATOM 701 C CA . PRO A 1 89 ? -21.399 4.567 2.495 1.00 73.56 89 PRO A CA 1
ATOM 702 C C . PRO A 1 89 ? -22.711 5.099 3.084 1.00 73.56 89 PRO A C 1
ATOM 704 O O . PRO A 1 89 ? -22.916 6.309 3.190 1.00 73.56 89 PRO A O 1
ATOM 707 N N . ALA A 1 90 ? 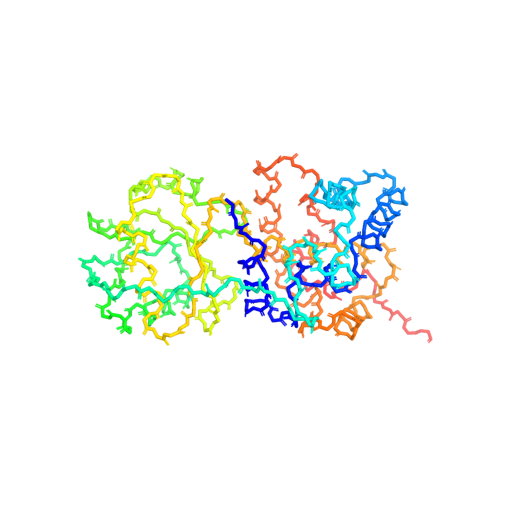-23.610 4.190 3.462 1.00 78.81 90 ALA A N 1
ATOM 708 C CA . ALA A 1 90 ? -24.804 4.569 4.204 1.00 78.81 90 ALA A CA 1
ATOM 709 C C . ALA A 1 90 ? -24.389 5.113 5.585 1.00 78.81 90 ALA A C 1
ATOM 711 O O . ALA A 1 90 ? -23.534 4.492 6.225 1.00 78.81 90 ALA A O 1
ATOM 712 N N . PRO A 1 91 ? -24.981 6.225 6.065 1.00 86.56 91 PRO A N 1
ATOM 713 C CA . PRO A 1 91 ? -24.675 6.752 7.388 1.00 86.56 91 PRO A CA 1
ATOM 714 C C . PRO A 1 91 ? -24.868 5.689 8.471 1.00 86.56 91 PRO A C 1
ATOM 716 O O . PRO A 1 91 ? -25.902 5.022 8.530 1.00 86.56 91 PRO A O 1
ATOM 719 N N . LEU A 1 92 ? -23.869 5.557 9.339 1.00 91.75 92 LEU A N 1
ATOM 720 C CA . LEU A 1 92 ? -23.835 4.582 10.423 1.00 91.75 92 LEU A CA 1
ATOM 721 C C . LEU A 1 92 ? -23.394 5.273 11.715 1.00 91.75 92 LEU A C 1
ATOM 723 O O . LEU A 1 92 ? -22.456 6.067 11.708 1.00 91.75 92 LEU A O 1
ATOM 727 N N . ALA A 1 93 ? -24.053 4.961 12.831 1.00 91.50 93 ALA A N 1
ATOM 728 C CA . ALA A 1 93 ? -23.624 5.440 14.139 1.00 91.50 93 ALA A CA 1
ATOM 729 C C . ALA A 1 93 ? -22.346 4.715 14.584 1.00 91.50 93 ALA A C 1
ATOM 731 O O . ALA A 1 93 ? -22.256 3.487 14.505 1.00 91.50 93 ALA A O 1
ATOM 732 N N . ILE A 1 94 ? -21.373 5.472 15.084 1.00 95.06 94 ILE A N 1
ATOM 733 C CA . ILE A 1 94 ? -20.144 4.922 15.655 1.00 95.06 94 ILE A CA 1
ATOM 734 C C . ILE A 1 94 ? -20.388 4.713 17.145 1.00 95.06 94 ILE A C 1
ATOM 736 O O . ILE A 1 94 ? -20.627 5.667 17.878 1.00 95.06 94 ILE A O 1
ATOM 740 N N . ALA A 1 95 ? -20.381 3.455 17.578 1.00 94.69 95 ALA A N 1
ATOM 741 C CA . ALA A 1 95 ? -20.777 3.065 18.932 1.00 94.69 95 ALA A CA 1
ATOM 742 C C . ALA A 1 95 ? -19.614 2.510 19.766 1.00 94.69 95 ALA A C 1
ATOM 744 O O . ALA A 1 95 ? -19.816 2.087 20.902 1.00 94.69 95 ALA A O 1
ATOM 745 N N . ARG A 1 96 ? -18.411 2.441 19.189 1.00 96.12 96 ARG A N 1
ATOM 746 C CA . ARG A 1 96 ? -17.238 1.810 19.798 1.00 96.12 96 ARG A CA 1
ATOM 747 C C . ARG A 1 96 ? -16.068 2.791 19.799 1.00 96.12 96 ARG A C 1
ATOM 749 O O . ARG A 1 96 ? -15.892 3.490 18.799 1.00 96.12 96 ARG A O 1
ATOM 756 N N . PRO A 1 97 ? -15.253 2.813 20.865 1.00 98.00 97 PRO A N 1
ATOM 757 C CA . PRO A 1 97 ? -13.987 3.523 20.833 1.00 98.00 97 PRO A CA 1
ATOM 758 C C . PRO A 1 97 ? -13.003 2.808 19.899 1.00 98.00 97 PRO A C 1
ATOM 760 O O . PRO A 1 97 ? -13.221 1.665 19.476 1.00 98.00 97 PRO A O 1
ATOM 763 N N . PHE A 1 98 ? -11.905 3.477 19.585 1.00 98.69 98 PHE A N 1
ATOM 764 C CA . PHE A 1 98 ? -10.812 2.934 18.793 1.00 98.69 98 PHE A CA 1
ATOM 765 C C . PHE A 1 98 ? -9.563 2.794 19.649 1.00 98.69 98 PHE A C 1
ATOM 767 O O . PHE A 1 98 ? -9.307 3.595 20.538 1.00 98.69 98 PHE A O 1
ATOM 774 N N . TRP A 1 99 ? -8.745 1.806 19.324 1.00 98.69 99 TRP A N 1
ATOM 775 C CA . TRP A 1 99 ? -7.388 1.668 19.829 1.00 98.69 99 TRP A CA 1
ATOM 776 C C . TRP A 1 99 ? -6.439 1.551 18.638 1.00 98.69 99 TRP A C 1
ATOM 778 O O . TRP A 1 99 ? -6.807 0.979 17.610 1.00 98.69 99 TRP A O 1
ATOM 788 N N . LEU A 1 100 ? -5.231 2.098 18.759 1.00 98.44 100 LEU A N 1
ATOM 789 C CA . LEU A 1 100 ? -4.250 2.143 17.676 1.00 98.44 100 LEU A CA 1
ATOM 790 C C . LEU A 1 100 ? -2.924 1.525 18.119 1.00 98.44 100 LEU A C 1
ATOM 792 O O . LEU A 1 100 ? -2.285 2.029 19.046 1.00 98.44 100 LEU A O 1
ATOM 796 N N . ASP A 1 101 ? -2.481 0.512 17.378 1.00 96.44 101 ASP A N 1
ATOM 797 C CA . ASP A 1 101 ? -1.168 -0.123 17.510 1.00 96.44 101 ASP A CA 1
ATOM 798 C C . ASP A 1 101 ? -0.076 0.736 16.860 1.00 96.44 101 ASP A C 1
ATOM 800 O O . ASP A 1 101 ? 0.487 0.416 15.814 1.00 96.44 101 ASP A O 1
ATOM 804 N N . SER A 1 102 ? 0.190 1.897 17.449 1.00 94.50 102 SER A N 1
ATOM 805 C CA . SER A 1 102 ? 1.318 2.733 17.058 1.00 94.50 102 SER A CA 1
ATOM 806 C C . SER A 1 102 ? 1.815 3.537 18.244 1.00 94.50 102 SER A C 1
ATOM 808 O O . SER A 1 102 ? 1.034 4.167 18.962 1.00 94.50 102 SER A O 1
ATOM 810 N N . ARG A 1 103 ? 3.140 3.533 18.421 1.00 89.81 103 ARG A N 1
ATOM 811 C CA . ARG A 1 103 ? 3.849 4.365 19.404 1.00 89.81 103 ARG A CA 1
ATOM 812 C C . ARG A 1 103 ? 4.265 5.723 18.840 1.00 89.81 103 ARG A C 1
ATOM 814 O O . ARG A 1 103 ? 4.762 6.563 19.584 1.00 89.81 103 ARG A O 1
ATOM 821 N N . ASP A 1 104 ? 4.086 5.946 17.540 1.00 93.75 104 ASP A N 1
ATOM 822 C CA . ASP A 1 104 ? 4.399 7.227 16.917 1.00 93.75 104 ASP A CA 1
ATOM 823 C C . ASP A 1 104 ? 3.349 8.269 17.333 1.00 93.75 104 ASP A C 1
ATOM 825 O O . ASP A 1 104 ? 2.183 8.205 16.939 1.00 93.75 104 ASP A O 1
ATOM 829 N N . ALA A 1 105 ? 3.767 9.240 18.148 1.00 94.62 105 ALA A N 1
ATOM 830 C CA . ALA A 1 105 ? 2.885 10.281 18.668 1.00 94.62 105 ALA A CA 1
ATOM 831 C C . ALA A 1 105 ? 2.270 11.160 17.562 1.00 94.62 105 ALA A C 1
ATOM 833 O O . ALA A 1 105 ? 1.169 11.681 17.739 1.00 94.62 105 ALA A O 1
ATOM 834 N N . GLY A 1 106 ? 2.959 11.328 16.428 1.00 95.75 106 GLY A N 1
ATOM 835 C CA . GLY A 1 106 ? 2.444 12.040 15.263 1.00 95.75 106 GLY A CA 1
ATOM 836 C C . GLY A 1 106 ? 1.306 11.269 14.603 1.00 95.75 106 GLY A C 1
ATOM 837 O O . GLY A 1 106 ? 0.225 11.825 14.414 1.00 95.75 106 GLY A O 1
ATOM 838 N N . VAL A 1 107 ? 1.512 9.973 14.353 1.00 95.94 107 VAL A N 1
ATOM 839 C CA . VAL A 1 107 ? 0.479 9.085 13.795 1.00 95.94 107 VAL A CA 1
ATOM 840 C C . VAL A 1 107 ? -0.737 9.017 14.719 1.00 95.94 107 VAL A C 1
ATOM 842 O O . VAL A 1 107 ? -1.860 9.215 14.258 1.00 95.94 107 VAL A O 1
ATOM 845 N N . ARG A 1 108 ? -0.534 8.812 16.030 1.00 96.88 108 ARG A N 1
ATOM 846 C CA . ARG A 1 108 ? -1.632 8.794 17.015 1.00 96.88 108 ARG A CA 1
ATOM 847 C C . ARG A 1 108 ? -2.442 10.087 16.988 1.00 96.88 108 ARG A C 1
ATOM 849 O O . ARG A 1 108 ? -3.666 10.033 16.967 1.00 96.88 108 ARG A O 1
ATOM 856 N N . ARG A 1 109 ? -1.770 11.244 16.945 1.00 97.00 109 ARG A N 1
ATOM 857 C CA . ARG A 1 109 ? -2.429 12.557 16.890 1.00 97.00 109 ARG A CA 1
ATOM 858 C C . ARG A 1 109 ? -3.260 12.728 15.621 1.00 97.00 109 ARG A C 1
ATOM 860 O O . ARG A 1 109 ? -4.379 13.221 15.702 1.00 97.00 109 ARG A O 1
ATOM 867 N N . GLN A 1 110 ? -2.728 12.331 14.467 1.00 97.25 110 GLN A N 1
ATOM 868 C CA . GLN A 1 110 ? -3.451 12.429 13.198 1.00 97.25 110 GLN A CA 1
ATOM 869 C C . GLN A 1 110 ? -4.673 11.506 13.174 1.00 97.25 110 GLN A C 1
ATOM 871 O O . GLN A 1 110 ? -5.761 11.955 12.829 1.00 97.25 110 GLN A O 1
ATOM 876 N N . VAL A 1 111 ? -4.530 10.250 13.608 1.00 97.81 111 VAL A N 1
ATOM 877 C CA . VAL A 1 111 ? -5.660 9.310 13.690 1.00 97.81 111 VAL A CA 1
ATOM 878 C C . VAL A 1 111 ? -6.716 9.799 14.684 1.00 97.81 111 VAL A C 1
ATOM 880 O O . VAL A 1 111 ? -7.899 9.773 14.361 1.00 97.81 111 VAL A O 1
ATOM 883 N N . ALA A 1 112 ? -6.314 10.306 15.854 1.00 97.81 112 ALA A N 1
ATOM 884 C CA . ALA A 1 112 ? -7.243 10.891 16.821 1.00 97.81 112 ALA A CA 1
ATOM 885 C C . ALA A 1 112 ? -8.022 12.074 16.226 1.00 97.81 112 ALA A C 1
ATOM 887 O O . ALA A 1 112 ? -9.233 12.157 16.407 1.00 97.81 112 ALA A O 1
ATOM 888 N N . ALA A 1 113 ? -7.351 12.959 15.479 1.00 97.62 113 ALA A N 1
ATOM 889 C CA . ALA A 1 113 ? -8.000 14.089 14.819 1.00 97.62 113 ALA A CA 1
ATOM 890 C C . ALA A 1 113 ? -9.037 13.632 13.780 1.00 97.62 113 ALA A C 1
ATOM 892 O O . ALA A 1 113 ? -10.142 14.166 13.753 1.00 97.62 113 ALA A O 1
ATOM 893 N N . VAL A 1 114 ? -8.710 12.613 12.978 1.00 97.56 114 VAL A N 1
ATOM 894 C CA . VAL A 1 114 ? -9.645 12.015 12.013 1.00 97.56 114 VAL A CA 1
ATOM 895 C C . VAL A 1 114 ? -10.866 11.421 12.717 1.00 97.56 114 VAL A C 1
ATOM 897 O O . VAL A 1 114 ? -12.000 11.710 12.345 1.00 97.56 114 VAL A O 1
ATOM 900 N N . LEU A 1 115 ? -10.648 10.617 13.759 1.00 97.88 115 LEU A N 1
ATOM 901 C CA . LEU A 1 115 ? -11.725 9.970 14.511 1.00 97.88 115 LEU A CA 1
ATOM 902 C C . LEU A 1 115 ? -12.626 10.987 15.230 1.00 97.88 115 LEU A C 1
ATOM 904 O O . LEU A 1 115 ? -13.846 10.813 15.256 1.00 97.88 115 LEU A O 1
ATOM 908 N N . ALA A 1 116 ? -12.051 12.081 15.734 1.00 97.19 116 ALA A N 1
ATOM 909 C CA . ALA A 1 116 ? -12.789 13.141 16.413 1.00 97.19 116 ALA A CA 1
ATOM 910 C C . ALA A 1 116 ? -13.819 13.834 15.504 1.00 97.19 116 ALA A C 1
ATOM 912 O O . ALA A 1 116 ? -14.887 14.206 15.989 1.00 97.19 116 ALA A O 1
ATOM 913 N N . VAL A 1 117 ? -13.563 13.952 14.191 1.00 96.38 117 VAL A N 1
ATOM 914 C CA . VAL A 1 117 ? -14.551 14.488 13.226 1.00 96.38 117 VAL A CA 1
ATOM 915 C C . VAL A 1 117 ? -15.820 13.637 13.202 1.00 96.38 117 VAL A C 1
ATOM 917 O O . VAL A 1 117 ? -16.925 14.156 13.059 1.00 96.38 117 VAL A O 1
ATOM 920 N N . ALA A 1 118 ? -15.672 12.330 13.398 1.00 94.44 118 ALA A N 1
ATOM 921 C CA . ALA A 1 118 ? -16.778 11.389 13.463 1.00 94.44 118 ALA A CA 1
ATOM 922 C C . ALA A 1 118 ? -17.406 11.272 14.867 1.00 94.44 118 ALA A C 1
ATOM 924 O O . ALA A 1 118 ? -18.318 10.469 15.064 1.00 94.44 118 ALA A O 1
ATOM 925 N N . GLY A 1 119 ? -16.903 12.027 15.852 1.00 95.38 119 GLY A N 1
ATOM 926 C CA . GLY A 1 119 ? -17.275 11.893 17.262 1.00 95.38 119 GLY A CA 1
ATOM 927 C C . GLY A 1 119 ? -16.753 10.613 17.925 1.00 95.38 119 GLY A C 1
ATOM 928 O O . GLY A 1 119 ? -17.264 10.224 18.972 1.00 95.38 119 GLY A O 1
ATOM 929 N N . ALA A 1 120 ? -15.771 9.940 17.319 1.00 96.81 120 ALA A N 1
ATOM 930 C CA . ALA A 1 120 ? -15.181 8.716 17.844 1.00 96.81 120 ALA A CA 1
ATOM 931 C C . ALA A 1 120 ? -13.959 9.012 18.727 1.00 96.81 120 ALA A C 1
ATOM 933 O O . ALA A 1 120 ? -13.148 9.886 18.421 1.00 96.81 120 ALA A O 1
ATOM 934 N N . GLU A 1 121 ? -13.809 8.250 19.808 1.00 96.69 121 GLU A N 1
ATOM 935 C CA . GLU A 1 121 ? -12.694 8.373 20.750 1.00 96.69 121 GLU A CA 1
ATOM 936 C C . GLU A 1 121 ? -11.543 7.426 20.381 1.00 96.69 121 GLU A C 1
ATOM 938 O O . GLU A 1 121 ? -11.780 6.267 20.026 1.00 96.69 121 GLU A O 1
ATOM 943 N N . LEU A 1 122 ? -10.300 7.906 20.497 1.00 98.00 122 LEU A N 1
ATOM 944 C CA . LEU A 1 122 ? -9.098 7.073 20.455 1.00 98.00 122 LEU A CA 1
ATOM 945 C C . LEU A 1 122 ? -8.576 6.852 21.879 1.00 98.00 122 LEU A C 1
ATOM 947 O O . LEU A 1 122 ? -8.143 7.796 22.533 1.00 98.00 122 LEU A O 1
ATOM 951 N N . GLU A 1 123 ? -8.563 5.601 22.327 1.00 97.25 123 GLU A N 1
ATOM 952 C CA . GLU A 1 123 ? -8.060 5.204 23.639 1.00 97.25 123 GLU A CA 1
ATOM 953 C C . GLU A 1 123 ? -6.544 5.444 23.769 1.00 97.25 123 GLU A C 1
ATOM 955 O O . GLU A 1 123 ? -5.758 5.186 22.848 1.00 97.25 123 GLU A O 1
ATOM 960 N N . GLU A 1 124 ? -6.114 5.884 24.953 1.00 93.12 124 GLU A N 1
ATOM 961 C CA . GLU A 1 124 ? -4.701 6.143 25.274 1.00 93.12 124 GLU A CA 1
ATOM 962 C C . GLU A 1 124 ? -3.969 4.946 25.900 1.00 93.12 124 GLU A C 1
ATOM 964 O O . GLU A 1 124 ? -2.747 4.975 26.021 1.00 93.12 124 GLU A O 1
ATOM 969 N N . GLY A 1 125 ? -4.694 3.890 26.283 1.00 91.38 125 GLY A N 1
ATOM 970 C CA . GLY A 1 125 ? -4.118 2.722 26.949 1.00 91.38 125 GLY A CA 1
ATOM 971 C C . GLY A 1 125 ? -3.154 1.913 26.071 1.00 91.38 125 GLY A C 1
ATOM 972 O O . GLY A 1 125 ? -3.328 1.798 24.858 1.00 91.38 125 GLY A O 1
ATOM 973 N N . ASP A 1 126 ? -2.173 1.267 26.710 1.00 91.69 126 ASP A N 1
ATOM 974 C CA . ASP A 1 126 ? -1.220 0.353 26.051 1.00 91.69 126 ASP A CA 1
ATOM 975 C C . ASP A 1 126 ? -1.884 -0.912 25.479 1.00 91.69 126 ASP A C 1
ATOM 977 O O . ASP A 1 126 ? -1.284 -1.630 24.680 1.00 91.69 126 ASP A O 1
ATOM 981 N N . GLN A 1 127 ? -3.110 -1.206 25.911 1.00 94.88 127 GLN A N 1
ATOM 982 C CA . GLN A 1 127 ? -3.919 -2.337 25.473 1.00 94.88 127 GLN A CA 1
ATOM 983 C C . GLN A 1 127 ? -5.332 -1.857 25.132 1.00 94.88 127 GLN A C 1
ATOM 985 O O . GLN A 1 127 ? -5.835 -0.953 25.807 1.00 94.88 127 GLN A O 1
ATOM 990 N N . PRO A 1 128 ? -5.991 -2.470 24.134 1.00 97.56 128 PRO A N 1
ATOM 991 C CA . PRO A 1 128 ? -7.358 -2.117 23.784 1.00 97.56 128 PRO A CA 1
ATOM 992 C C . PRO A 1 128 ? -8.339 -2.523 24.885 1.00 97.56 128 PRO A C 1
ATOM 994 O O . PRO A 1 128 ? -8.234 -3.607 25.470 1.00 97.56 128 PRO A O 1
ATOM 997 N N . SER A 1 129 ? -9.367 -1.706 25.106 1.00 97.56 129 SER A N 1
ATOM 998 C CA . SER A 1 129 ? -10.486 -2.089 25.963 1.00 97.56 129 SER A CA 1
ATOM 999 C C . SER A 1 129 ? -11.272 -3.288 25.411 1.00 97.56 129 SER A C 1
ATOM 1001 O O . SER A 1 129 ? -11.134 -3.726 24.261 1.00 97.56 129 SER A O 1
ATOM 1003 N N . ALA A 1 130 ? -12.197 -3.803 26.228 1.00 96.50 130 ALA A N 1
ATOM 1004 C CA . ALA A 1 130 ? -13.117 -4.866 25.835 1.00 96.50 130 ALA A CA 1
ATOM 1005 C C . ALA A 1 130 ? -14.101 -4.463 24.718 1.00 96.50 130 ALA A C 1
ATOM 1007 O O . ALA A 1 130 ? -14.825 -5.333 24.235 1.00 96.50 130 ALA A O 1
ATOM 1008 N N . GLN A 1 131 ? -14.147 -3.195 24.296 1.00 96.62 131 GLN A N 1
ATOM 1009 C CA . GLN A 1 131 ? -15.056 -2.711 23.253 1.00 96.62 131 GLN A CA 1
ATOM 1010 C C . GLN A 1 131 ? -14.335 -2.088 22.053 1.00 96.62 131 GLN A C 1
ATOM 1012 O O . GLN A 1 131 ? -14.950 -1.980 20.993 1.00 96.62 131 GLN A O 1
ATOM 1017 N N . ALA A 1 132 ? -13.053 -1.740 22.178 1.00 98.38 132 ALA A N 1
ATOM 1018 C CA . ALA A 1 132 ? -12.328 -1.007 21.149 1.00 98.38 132 ALA A CA 1
ATOM 1019 C C . ALA A 1 132 ? -12.277 -1.725 19.791 1.00 98.38 132 ALA A C 1
ATOM 1021 O O . ALA A 1 132 ? -12.086 -2.945 19.702 1.00 98.38 132 ALA A O 1
ATOM 1022 N N . ILE A 1 133 ? -12.422 -0.956 18.712 1.00 98.69 133 ILE A N 1
ATOM 1023 C CA . ILE A 1 133 ? -11.986 -1.353 17.370 1.00 98.69 133 ILE A CA 1
ATOM 1024 C C . ILE A 1 133 ? -10.467 -1.180 17.318 1.00 98.69 133 ILE A C 1
ATOM 1026 O O . ILE A 1 133 ? -9.959 -0.085 17.540 1.00 98.69 133 ILE A O 1
ATOM 1030 N N . CYS A 1 134 ? -9.739 -2.261 17.052 1.00 98.75 134 CYS A N 1
ATOM 1031 C CA . CYS A 1 134 ? -8.280 -2.266 17.080 1.00 98.75 134 CYS A CA 1
ATOM 1032 C C . CYS A 1 134 ? -7.734 -1.995 15.674 1.00 98.75 134 CYS A C 1
ATOM 1034 O O . CYS A 1 134 ? -7.862 -2.834 14.780 1.00 98.75 134 CYS A O 1
ATOM 1036 N N . LEU A 1 135 ? -7.122 -0.831 15.484 1.00 98.69 135 LEU A N 1
ATOM 1037 C CA . LEU A 1 135 ? -6.425 -0.456 14.261 1.00 98.69 135 LEU A CA 1
ATOM 1038 C C . LEU A 1 135 ? -4.953 -0.832 14.399 1.00 98.69 135 LEU A C 1
ATOM 1040 O O . LEU A 1 135 ? -4.234 -0.241 15.203 1.00 98.69 135 LEU A O 1
ATOM 1044 N N . VAL A 1 136 ? -4.500 -1.803 13.609 1.00 98.50 136 VAL A N 1
ATOM 1045 C CA . VAL A 1 136 ? -3.076 -2.149 13.531 1.00 98.50 136 VAL A CA 1
ATOM 1046 C C . VAL A 1 136 ? -2.384 -1.430 12.376 1.00 98.50 136 VAL A C 1
ATOM 1048 O O . VAL A 1 136 ? -3.015 -1.179 11.353 1.00 98.50 136 VAL A O 1
ATOM 1051 N N . THR A 1 137 ? -1.098 -1.089 12.495 1.00 97.44 137 THR A N 1
ATOM 1052 C CA . THR A 1 137 ? -0.371 -0.360 11.431 1.00 97.44 137 THR A CA 1
ATOM 1053 C C . THR A 1 137 ? 0.832 -1.153 10.901 1.00 97.44 137 THR A C 1
ATOM 1055 O O . THR A 1 137 ? 1.978 -0.768 11.148 1.00 97.44 137 THR A O 1
ATOM 1058 N N . PRO A 1 138 ? 0.605 -2.278 10.191 1.00 96.88 138 PRO A N 1
ATOM 1059 C CA . PRO A 1 138 ? 1.674 -3.130 9.693 1.00 96.88 138 PRO A CA 1
ATOM 1060 C C . PRO A 1 138 ? 2.517 -2.424 8.631 1.00 96.88 138 PRO A C 1
ATOM 1062 O O . PRO A 1 138 ? 2.025 -1.620 7.831 1.00 96.88 138 PRO A O 1
ATOM 1065 N N . LEU A 1 139 ? 3.800 -2.784 8.593 1.00 95.81 139 LEU A N 1
ATOM 1066 C CA . LEU A 1 139 ? 4.754 -2.288 7.608 1.00 95.81 139 LEU A CA 1
ATOM 1067 C C . LEU A 1 139 ? 5.369 -3.463 6.836 1.00 95.81 139 LEU A C 1
ATOM 1069 O O . LEU A 1 139 ? 6.286 -4.126 7.312 1.00 95.81 139 LEU A O 1
ATOM 1073 N N . GLY A 1 140 ? 4.848 -3.712 5.634 1.00 96.88 140 GLY A N 1
ATOM 1074 C CA . GLY A 1 140 ? 5.250 -4.800 4.735 1.00 96.88 140 GLY A CA 1
ATOM 1075 C C . GLY A 1 140 ? 4.630 -6.171 5.021 1.00 96.88 140 GLY A C 1
ATOM 1076 O O . GLY A 1 140 ? 4.734 -7.055 4.176 1.00 96.88 140 GLY A O 1
ATOM 1077 N N . GLU A 1 141 ? 3.958 -6.341 6.155 1.00 96.56 141 GLU A N 1
ATOM 1078 C CA . GLU A 1 141 ? 3.197 -7.547 6.511 1.00 96.56 141 GLU A CA 1
ATOM 1079 C C . GLU A 1 141 ? 1.690 -7.361 6.253 1.00 96.56 141 GLU A C 1
ATOM 1081 O O . GLU A 1 141 ? 1.256 -6.296 5.798 1.00 96.56 141 GLU A O 1
ATOM 1086 N N . ASP A 1 142 ? 0.900 -8.409 6.476 1.00 97.19 142 ASP A N 1
ATOM 1087 C CA . ASP A 1 142 ? -0.564 -8.374 6.400 1.00 97.19 142 ASP A CA 1
ATOM 1088 C C . ASP A 1 142 ? -1.224 -8.147 7.772 1.00 97.19 142 ASP A C 1
ATOM 1090 O O . ASP A 1 142 ? -0.553 -8.070 8.807 1.00 97.19 142 ASP A O 1
ATOM 1094 N N . ALA A 1 143 ? -2.549 -7.988 7.787 1.00 98.00 143 ALA A N 1
ATOM 1095 C CA . ALA A 1 143 ? -3.288 -7.739 9.016 1.00 98.00 143 ALA A CA 1
ATOM 1096 C C . ALA A 1 143 ? -3.345 -8.999 9.890 1.00 98.00 143 ALA A C 1
ATOM 1098 O O . ALA A 1 143 ? -3.121 -8.903 11.099 1.00 98.00 143 ALA A O 1
ATOM 1099 N N . SER A 1 144 ? -3.613 -10.173 9.303 1.00 98.00 144 SER A N 1
ATOM 1100 C CA . SER A 1 144 ? -3.743 -11.427 10.062 1.00 98.00 144 SER A CA 1
ATOM 1101 C C . SER A 1 144 ? -2.499 -11.756 10.881 1.00 98.00 144 SER A C 1
ATOM 1103 O O . SER A 1 144 ? -2.623 -12.068 12.067 1.00 98.00 144 SER A O 1
ATOM 1105 N N . ASN A 1 145 ? -1.305 -11.662 10.291 1.00 96.81 145 ASN A N 1
ATOM 1106 C CA . ASN A 1 145 ? -0.062 -12.008 10.977 1.00 96.81 145 ASN A CA 1
ATOM 1107 C C . ASN A 1 145 ? 0.232 -11.061 12.138 1.00 96.81 145 ASN A C 1
ATOM 1109 O O . ASN A 1 145 ? 0.620 -11.521 13.215 1.00 96.81 145 ASN A O 1
ATOM 1113 N N . LEU A 1 146 ? 0.033 -9.753 11.948 1.00 97.62 146 LEU A N 1
ATOM 1114 C CA . LEU A 1 146 ? 0.254 -8.769 13.007 1.00 97.62 146 LEU A CA 1
ATOM 1115 C C . LEU A 1 146 ? -0.747 -8.955 14.157 1.00 97.62 146 LEU A C 1
ATOM 1117 O O . LEU A 1 146 ? -0.346 -9.014 15.320 1.00 97.62 146 LEU A O 1
ATOM 1121 N N . ILE A 1 147 ? -2.032 -9.125 13.830 1.00 98.44 147 ILE A N 1
ATOM 1122 C CA . ILE A 1 147 ? -3.114 -9.341 14.803 1.00 98.44 147 ILE A CA 1
ATOM 1123 C C . ILE A 1 147 ? -2.870 -10.615 15.617 1.00 98.44 147 ILE A C 1
ATOM 1125 O O . ILE A 1 147 ? -2.951 -10.579 16.846 1.00 98.44 147 ILE A O 1
ATOM 1129 N N . ALA A 1 148 ? -2.533 -11.725 14.954 1.00 97.94 148 ALA A N 1
ATOM 1130 C CA . ALA A 1 148 ? -2.259 -12.996 15.616 1.00 97.94 148 ALA A CA 1
ATOM 1131 C C . ALA A 1 148 ? -1.024 -12.912 16.523 1.00 97.94 148 ALA A C 1
ATOM 1133 O O . ALA A 1 148 ? -1.069 -13.360 17.667 1.00 97.94 148 ALA A O 1
ATOM 1134 N N . ARG A 1 149 ? 0.062 -12.288 16.045 1.00 96.94 149 ARG A N 1
ATOM 1135 C CA . ARG A 1 149 ? 1.308 -12.130 16.809 1.00 96.94 149 ARG A CA 1
ATOM 1136 C C . ARG A 1 149 ? 1.124 -11.300 18.078 1.00 96.94 149 ARG A C 1
ATOM 1138 O O . ARG A 1 149 ? 1.789 -11.572 19.073 1.00 96.94 149 ARG A O 1
ATOM 1145 N N . GLN A 1 150 ? 0.239 -10.307 18.050 1.00 96.50 150 GLN A N 1
ATOM 1146 C CA . GLN A 1 150 ? -0.070 -9.475 19.214 1.00 96.50 150 GLN A CA 1
ATOM 1147 C C . GLN A 1 150 ? -1.180 -10.043 20.110 1.00 96.50 150 GLN A C 1
ATOM 1149 O O . GLN A 1 150 ? -1.437 -9.489 21.174 1.00 96.50 150 GLN A O 1
ATOM 1154 N N . GLY A 1 151 ? -1.844 -11.132 19.706 1.00 97.50 151 GLY A N 1
ATOM 1155 C CA . GLY A 1 151 ? -2.967 -11.695 20.459 1.00 97.50 151 GLY A CA 1
ATOM 1156 C C . GLY A 1 151 ? -4.200 -10.784 20.481 1.00 97.50 151 GLY A C 1
ATOM 1157 O O . GLY A 1 151 ? -4.967 -10.804 21.442 1.00 97.50 151 GLY A O 1
ATOM 1158 N N . LEU A 1 152 ? -4.388 -9.969 19.439 1.00 98.31 152 LEU A N 1
ATOM 1159 C CA . LEU A 1 152 ? -5.499 -9.026 19.353 1.00 98.31 152 LEU A CA 1
ATOM 1160 C C . LEU A 1 152 ? -6.820 -9.726 18.971 1.00 98.31 152 LEU A C 1
ATOM 1162 O O . LEU A 1 152 ? -6.824 -10.746 18.277 1.00 98.31 152 LEU A O 1
ATOM 1166 N N . PRO A 1 153 ? -7.976 -9.173 19.379 1.00 98.19 153 PRO A N 1
ATOM 1167 C CA . PRO A 1 153 ? -9.281 -9.794 19.158 1.00 98.19 153 PRO A CA 1
ATOM 1168 C C . PRO A 1 153 ? -9.691 -9.774 17.677 1.00 98.19 153 PRO A C 1
ATOM 1170 O O . PRO A 1 153 ? -10.172 -8.764 17.170 1.00 98.19 153 PRO A O 1
ATOM 1173 N N . VAL A 1 154 ? -9.581 -10.926 17.008 1.00 98.44 154 VAL A N 1
ATOM 1174 C CA . VAL A 1 154 ? -9.829 -11.111 15.563 1.00 98.44 154 VAL A CA 1
ATOM 1175 C C . VAL A 1 154 ? -11.108 -10.420 15.073 1.00 98.44 154 VAL A C 1
ATOM 1177 O O . VAL A 1 154 ? -11.060 -9.653 14.119 1.00 98.44 154 VAL A O 1
ATOM 1180 N N . ALA A 1 155 ? -12.242 -10.598 15.757 1.00 98.50 155 ALA A N 1
ATOM 1181 C CA . ALA A 1 155 ? -13.528 -10.045 15.318 1.00 98.50 155 ALA A CA 1
ATOM 1182 C C . ALA A 1 155 ? -13.570 -8.508 15.217 1.00 98.50 155 ALA A C 1
ATOM 1184 O O . ALA A 1 155 ? -14.467 -7.967 14.578 1.00 98.50 155 ALA A O 1
ATOM 1185 N N . ARG A 1 156 ? -12.628 -7.786 15.839 1.00 98.44 156 ARG A N 1
ATOM 1186 C CA . ARG A 1 156 ? -12.624 -6.315 15.876 1.00 98.44 156 ARG A CA 1
ATOM 1187 C C . ARG A 1 156 ? -11.276 -5.675 15.560 1.00 98.44 156 ARG A C 1
ATOM 1189 O O . ARG A 1 156 ? -11.077 -4.509 15.895 1.00 98.44 156 ARG A O 1
ATOM 1196 N N . SER A 1 157 ? -10.385 -6.428 14.924 1.00 98.81 157 SER A N 1
ATOM 1197 C CA . SER A 1 157 ? -9.056 -5.961 14.545 1.00 98.81 157 SER A CA 1
ATOM 1198 C C . SER A 1 157 ? -8.890 -5.939 13.030 1.00 98.81 157 SER A C 1
ATOM 1200 O O . SER A 1 157 ? -9.196 -6.918 12.343 1.00 98.81 157 SER A O 1
ATOM 1202 N N . LEU A 1 158 ? -8.391 -4.817 12.522 1.00 98.81 158 LEU A N 1
ATOM 1203 C CA . LEU A 1 158 ? -8.122 -4.562 11.107 1.00 98.81 158 LEU A CA 1
ATOM 1204 C C . LEU A 1 158 ? -6.915 -3.636 10.962 1.00 98.81 158 LEU A C 1
ATOM 1206 O O . LEU A 1 158 ? -6.558 -2.939 11.911 1.00 98.81 158 LEU A O 1
ATOM 1210 N N . ALA A 1 159 ? -6.293 -3.609 9.785 1.00 98.62 159 ALA A N 1
ATOM 1211 C CA . ALA A 1 159 ? -5.126 -2.762 9.572 1.00 98.62 159 ALA A CA 1
ATOM 1212 C C . ALA A 1 159 ? -5.465 -1.427 8.900 1.00 98.62 159 ALA A C 1
ATOM 1214 O O . ALA A 1 159 ? -6.351 -1.362 8.047 1.00 98.62 159 ALA A O 1
ATOM 1215 N N . LEU A 1 160 ? -4.711 -0.388 9.256 1.00 98.50 160 LEU A N 1
ATOM 1216 C CA . LEU A 1 160 ? -4.751 0.959 8.695 1.00 98.50 160 LEU A CA 1
ATOM 1217 C C . LEU A 1 160 ? -3.393 1.301 8.070 1.00 98.50 160 LEU A C 1
ATOM 1219 O O . LEU A 1 160 ? -2.349 1.199 8.716 1.00 98.50 160 LEU A O 1
ATOM 1223 N N . GLU A 1 161 ? -3.411 1.716 6.807 1.00 97.12 161 GLU A N 1
ATOM 1224 C CA . GLU A 1 161 ? -2.222 2.186 6.098 1.00 97.12 161 GLU A CA 1
ATOM 1225 C C . GLU A 1 161 ? -1.758 3.550 6.634 1.00 97.12 161 GLU A C 1
ATOM 1227 O O . GLU A 1 161 ? -2.562 4.449 6.869 1.00 97.12 161 GLU A O 1
ATOM 1232 N N . THR A 1 162 ? -0.443 3.718 6.787 1.00 95.25 162 THR A N 1
ATOM 1233 C CA . THR A 1 162 ? 0.193 4.924 7.349 1.00 95.25 162 THR A CA 1
ATOM 1234 C C . THR A 1 162 ? 1.289 5.507 6.452 1.00 95.25 162 THR A C 1
ATOM 1236 O O . THR A 1 162 ? 2.011 6.423 6.850 1.00 95.25 162 THR A O 1
ATOM 1239 N N . LEU A 1 163 ? 1.510 4.958 5.254 1.00 92.25 163 LEU A N 1
ATOM 1240 C CA . LEU A 1 163 ? 2.571 5.406 4.349 1.00 92.25 163 LEU A CA 1
ATOM 1241 C C . LEU A 1 163 ? 2.307 6.795 3.762 1.00 92.25 163 LEU A C 1
ATOM 1243 O O . LEU A 1 163 ? 3.224 7.610 3.720 1.00 92.25 163 LEU A O 1
ATOM 1247 N N . ALA A 1 164 ? 1.076 7.048 3.319 1.00 87.81 164 ALA A N 1
ATOM 1248 C CA . ALA A 1 164 ? 0.687 8.246 2.570 1.00 87.81 164 ALA A CA 1
ATOM 1249 C C . ALA A 1 164 ? 0.079 9.362 3.439 1.00 87.81 164 ALA A C 1
ATOM 1251 O O . ALA A 1 164 ? -0.480 10.328 2.920 1.00 87.81 164 ALA A O 1
ATOM 1252 N N . GLY A 1 165 ? 0.178 9.226 4.764 1.00 91.31 165 GLY A N 1
ATOM 1253 C CA . GLY A 1 165 ? -0.520 10.094 5.708 1.00 91.31 165 GLY A CA 1
ATOM 1254 C C . GLY A 1 165 ? -2.033 9.872 5.690 1.00 91.31 165 GLY A C 1
ATOM 1255 O O . GLY A 1 165 ? -2.517 8.846 5.215 1.00 91.31 165 GLY A O 1
ATOM 1256 N N . PHE A 1 166 ? -2.770 10.839 6.237 1.00 95.62 166 PHE A N 1
ATOM 1257 C CA . PHE A 1 166 ? -4.216 10.729 6.441 1.00 95.62 166 PHE A CA 1
ATOM 1258 C C . PHE A 1 166 ? -5.025 11.780 5.678 1.00 95.62 166 PHE A C 1
ATOM 1260 O O . PHE A 1 166 ? -6.243 11.689 5.679 1.00 95.62 166 PHE A O 1
ATOM 1267 N N . ASP A 1 167 ? -4.387 12.732 4.995 1.00 94.44 167 ASP A N 1
ATOM 1268 C CA . ASP A 1 167 ? -5.075 13.783 4.222 1.00 94.44 167 ASP A CA 1
ATOM 1269 C C . ASP A 1 167 ? -5.412 13.346 2.780 1.00 94.44 167 ASP A C 1
ATOM 1271 O O . ASP A 1 167 ? -6.061 14.070 2.029 1.00 94.44 167 ASP A O 1
ATOM 1275 N N . SER A 1 168 ? -4.960 12.154 2.384 1.00 93.88 168 SER A N 1
ATOM 1276 C CA . SER A 1 168 ? -5.260 11.494 1.108 1.00 93.88 168 SER A CA 1
ATOM 1277 C C . SER A 1 168 ? -6.035 10.194 1.348 1.00 93.88 168 SER A C 1
ATOM 1279 O O . SER A 1 168 ? -6.260 9.818 2.499 1.00 93.88 168 SER A O 1
ATOM 1281 N N . ARG A 1 169 ? -6.446 9.498 0.273 1.00 95.50 169 ARG A N 1
ATOM 1282 C CA . ARG A 1 169 ? -7.213 8.241 0.356 1.00 95.50 169 ARG A CA 1
ATOM 1283 C C . ARG A 1 169 ? -6.615 7.296 1.401 1.00 95.50 169 ARG A C 1
ATOM 1285 O O . ARG A 1 169 ? -5.473 6.849 1.276 1.00 95.50 169 ARG A O 1
ATOM 1292 N N . ARG A 1 170 ? -7.429 6.963 2.400 1.00 97.31 170 ARG A N 1
ATOM 1293 C CA . ARG A 1 170 ? -7.077 6.060 3.499 1.00 97.31 170 ARG A CA 1
ATOM 1294 C C . ARG A 1 170 ? -7.360 4.632 3.070 1.00 97.31 170 ARG A C 1
ATOM 1296 O O . ARG A 1 170 ? -8.332 4.376 2.362 1.00 97.31 170 ARG A O 1
ATOM 1303 N N . VAL A 1 171 ? -6.523 3.695 3.500 1.00 97.75 171 VAL A N 1
ATOM 1304 C CA . VAL A 1 171 ? -6.676 2.284 3.133 1.00 97.75 171 VAL A CA 1
ATOM 1305 C C . VAL A 1 171 ? -6.784 1.437 4.388 1.00 97.75 171 VAL A C 1
ATOM 1307 O O . VAL A 1 171 ? -5.894 1.448 5.239 1.00 97.75 171 VAL A O 1
ATOM 1310 N N . LEU A 1 172 ? -7.878 0.689 4.473 1.00 98.12 172 LEU A N 1
ATOM 1311 C CA . LEU A 1 172 ? -8.103 -0.352 5.461 1.00 98.12 172 LEU A CA 1
ATOM 1312 C C . LEU A 1 172 ? -7.839 -1.718 4.835 1.00 98.12 172 LEU A C 1
ATOM 1314 O O . LEU A 1 172 ? -8.249 -1.976 3.704 1.00 98.12 172 LEU A O 1
ATOM 1318 N N . MET A 1 173 ? -7.204 -2.614 5.580 1.00 98.19 173 MET A N 1
ATOM 1319 C CA . MET A 1 173 ? -7.042 -4.012 5.184 1.00 98.19 173 MET A CA 1
ATOM 1320 C C . MET A 1 173 ? -7.816 -4.898 6.154 1.00 98.19 173 MET A C 1
ATOM 1322 O O . MET A 1 173 ? -7.555 -4.900 7.361 1.00 98.19 173 MET A O 1
ATOM 1326 N N . ARG A 1 174 ? -8.796 -5.631 5.619 1.00 98.00 174 ARG A N 1
ATOM 1327 C CA . ARG A 1 174 ? -9.606 -6.577 6.391 1.00 98.00 174 ARG A CA 1
ATOM 1328 C C . ARG A 1 174 ? -8.992 -7.971 6.347 1.00 98.00 174 ARG A C 1
ATOM 1330 O O . ARG A 1 174 ? -8.622 -8.451 5.278 1.00 98.00 174 ARG A O 1
ATOM 1337 N N . GLN A 1 175 ? -8.974 -8.632 7.496 1.00 97.69 175 GLN A N 1
ATOM 1338 C CA . GLN A 1 175 ? -8.662 -10.055 7.607 1.00 97.69 175 GLN A CA 1
ATOM 1339 C C . GLN A 1 175 ? -9.951 -10.906 7.634 1.00 97.69 175 GLN A C 1
ATOM 1341 O O . GLN A 1 175 ? -11.029 -10.357 7.889 1.00 97.69 175 GLN A O 1
ATOM 1346 N N . PRO A 1 176 ? -9.880 -12.221 7.348 1.00 97.62 176 PRO A N 1
ATOM 1347 C CA . PRO A 1 176 ? -11.064 -13.059 7.110 1.00 97.62 176 PRO A CA 1
ATOM 1348 C C . PRO A 1 176 ? -12.086 -13.150 8.255 1.00 97.62 176 PRO A C 1
ATOM 1350 O O . PRO A 1 176 ? -13.262 -13.386 8.000 1.00 97.62 176 PRO A O 1
ATOM 1353 N N . GLY A 1 177 ? -11.657 -12.989 9.504 1.00 98.06 177 GLY A N 1
ATOM 1354 C CA . GLY A 1 177 ? -12.492 -13.062 10.702 1.00 98.06 177 GLY A CA 1
ATOM 1355 C C . GLY A 1 177 ? -13.008 -11.716 11.217 1.00 98.06 177 GLY A C 1
ATOM 1356 O O . GLY A 1 177 ? -13.511 -11.670 12.336 1.00 98.06 177 GLY A O 1
ATOM 1357 N N . LEU A 1 178 ? -12.854 -10.618 10.468 1.00 98.62 178 LEU A N 1
ATOM 1358 C CA . LEU A 1 178 ? -13.333 -9.293 10.875 1.00 98.62 178 LEU A CA 1
ATOM 1359 C C . LEU A 1 178 ? -14.866 -9.218 10.828 1.00 98.62 178 LEU A C 1
ATOM 1361 O O . LEU A 1 178 ? -15.477 -9.554 9.813 1.00 98.62 178 LEU A O 1
ATOM 1365 N N . ASP A 1 179 ? -15.484 -8.700 11.889 1.00 98.25 179 ASP A N 1
ATOM 1366 C CA . ASP A 1 179 ? -16.917 -8.417 11.900 1.00 98.25 179 ASP A CA 1
ATOM 1367 C C . ASP A 1 179 ? -17.280 -7.309 10.894 1.00 98.25 179 ASP A C 1
ATOM 1369 O O . ASP A 1 179 ? -16.664 -6.238 10.850 1.00 98.25 179 ASP A O 1
ATOM 1373 N N . ALA A 1 180 ? -18.316 -7.551 10.088 1.00 96.50 180 ALA A N 1
ATOM 1374 C CA . ALA A 1 180 ? -18.739 -6.619 9.045 1.00 96.50 180 ALA A CA 1
ATOM 1375 C C . ALA A 1 180 ? -19.259 -5.286 9.616 1.00 96.50 180 ALA A C 1
ATOM 1377 O O . ALA A 1 180 ? -19.047 -4.236 9.007 1.00 96.50 180 ALA A O 1
ATOM 1378 N N . GLY A 1 181 ? -19.896 -5.310 10.791 1.00 96.44 181 GLY A N 1
ATOM 1379 C CA . GLY A 1 181 ? -20.353 -4.111 11.492 1.00 96.44 181 GLY A CA 1
ATOM 1380 C C . GLY A 1 181 ? -19.194 -3.287 12.053 1.00 96.44 181 GLY A C 1
ATOM 1381 O O . GLY A 1 181 ? -19.237 -2.056 12.006 1.00 96.44 181 GLY A O 1
ATOM 1382 N N . VAL A 1 182 ? -18.127 -3.938 12.525 1.00 97.81 182 VAL A N 1
ATOM 1383 C CA . VAL A 1 182 ? -16.880 -3.265 12.922 1.00 97.81 182 VAL A CA 1
ATOM 1384 C C . VAL A 1 182 ? -16.206 -2.608 11.721 1.00 97.81 182 VAL A C 1
ATOM 1386 O O . VAL A 1 182 ? -15.831 -1.438 11.804 1.00 97.81 182 VAL A O 1
ATOM 1389 N N . LEU A 1 183 ? -16.088 -3.315 10.594 1.00 97.38 183 LEU A N 1
ATOM 1390 C CA . LEU A 1 183 ? -15.528 -2.741 9.369 1.00 97.38 183 LEU A CA 1
ATOM 1391 C C . LEU A 1 183 ? -16.326 -1.516 8.904 1.00 97.38 183 LEU A C 1
ATOM 1393 O O . LEU A 1 183 ? -15.735 -0.500 8.539 1.00 97.38 183 LEU A O 1
ATOM 1397 N N . ALA A 1 184 ? -17.658 -1.600 8.934 1.00 96.12 184 ALA A N 1
ATOM 1398 C CA . ALA A 1 184 ? -18.524 -0.492 8.554 1.00 96.12 184 ALA A CA 1
ATOM 1399 C C . ALA A 1 184 ? -18.326 0.728 9.472 1.00 96.12 184 ALA A C 1
ATOM 1401 O O . ALA A 1 184 ? -18.188 1.842 8.970 1.00 96.12 184 ALA A O 1
ATOM 1402 N N . GLN A 1 185 ? -18.220 0.528 10.793 1.00 97.31 185 GLN A N 1
ATOM 1403 C CA . GLN A 1 185 ? -17.920 1.607 11.745 1.00 97.31 185 GLN A CA 1
ATOM 1404 C C . GLN A 1 185 ? -16.535 2.216 11.514 1.00 97.31 185 GLN A C 1
ATOM 1406 O O . GLN A 1 185 ? -16.405 3.437 11.506 1.00 97.31 185 GLN A O 1
ATOM 1411 N N . ALA A 1 186 ? -15.510 1.392 11.282 1.00 97.62 186 ALA A N 1
ATOM 1412 C CA . ALA A 1 186 ? -14.160 1.874 11.004 1.00 97.62 186 ALA A CA 1
ATOM 1413 C C . ALA A 1 186 ? -14.108 2.706 9.716 1.00 97.62 186 ALA A C 1
ATOM 1415 O O . ALA A 1 186 ? -13.532 3.792 9.705 1.00 97.62 186 ALA A O 1
ATOM 1416 N N . ARG A 1 187 ? -14.758 2.232 8.645 1.00 96.56 187 ARG A N 1
ATOM 1417 C CA . ARG A 1 187 ? -14.855 2.960 7.375 1.00 96.56 187 ARG A CA 1
ATOM 1418 C C . ARG A 1 187 ? -15.614 4.279 7.531 1.00 96.56 187 ARG A C 1
ATOM 1420 O O . ARG A 1 187 ? -15.174 5.280 6.979 1.00 96.56 187 ARG A O 1
ATOM 1427 N N . GLN A 1 188 ? -16.721 4.283 8.275 1.00 95.94 188 GLN A N 1
ATOM 1428 C CA . GLN A 1 188 ? -17.500 5.493 8.547 1.00 95.94 188 GLN A CA 1
ATOM 1429 C C . GLN A 1 188 ? -16.680 6.516 9.340 1.00 95.94 188 GLN A C 1
ATOM 1431 O O . GLN A 1 188 ? -16.621 7.679 8.956 1.00 95.94 188 GLN A O 1
ATOM 1436 N N . ALA A 1 189 ? -16.020 6.083 10.418 1.00 97.12 189 ALA A N 1
ATOM 1437 C CA . ALA A 1 189 ? -15.229 6.964 11.271 1.00 97.12 189 ALA A CA 1
ATOM 1438 C C . ALA A 1 189 ? -14.048 7.582 10.514 1.00 97.12 189 ALA A C 1
ATOM 1440 O O . ALA A 1 189 ? -13.845 8.791 10.547 1.00 97.12 189 ALA A O 1
ATOM 1441 N N . LEU A 1 190 ? -13.311 6.760 9.765 1.00 96.88 190 LEU A N 1
ATOM 1442 C CA . LEU A 1 190 ? -12.156 7.198 8.984 1.00 96.88 190 LEU A CA 1
ATOM 1443 C C . LEU A 1 190 ? -12.528 7.909 7.679 1.00 96.88 190 LEU A C 1
ATOM 1445 O O . LEU A 1 190 ? -11.622 8.291 6.953 1.00 96.88 190 LEU A O 1
ATOM 1449 N N . GLY A 1 191 ? -13.809 8.058 7.342 1.00 95.56 191 GLY A N 1
ATOM 1450 C CA . GLY A 1 191 ? -14.266 8.796 6.158 1.00 95.56 191 GLY A CA 1
ATOM 1451 C C . GLY A 1 191 ? -15.131 10.013 6.489 1.00 95.56 191 GLY A C 1
ATOM 1452 O O . GLY A 1 191 ? -15.633 10.668 5.578 1.00 95.56 191 GLY A O 1
ATOM 1453 N N . ALA A 1 192 ? -15.342 10.309 7.776 1.00 94.81 192 ALA A N 1
ATOM 1454 C CA . ALA A 1 192 ? -16.294 11.324 8.229 1.00 94.81 192 ALA A CA 1
ATOM 1455 C C . ALA A 1 192 ? -15.926 12.758 7.811 1.00 94.81 192 ALA A C 1
ATOM 1457 O O . ALA A 1 192 ? -16.800 13.612 7.704 1.00 94.81 192 ALA A O 1
ATOM 1458 N N . ASP A 1 193 ? -14.649 13.016 7.541 1.00 94.81 193 ASP A N 1
ATOM 1459 C CA . ASP A 1 193 ? -14.133 14.295 7.044 1.00 94.81 193 ASP A CA 1
ATOM 1460 C C . ASP A 1 193 ? -14.143 14.411 5.508 1.00 94.81 193 ASP A C 1
ATOM 1462 O O . ASP A 1 193 ? -13.623 15.376 4.951 1.00 94.81 193 ASP A O 1
ATOM 1466 N N . GLY A 1 194 ? -14.740 13.440 4.811 1.00 93.75 194 GLY A N 1
ATOM 1467 C CA . GLY A 1 194 ? -14.871 13.433 3.355 1.00 93.75 194 GLY A CA 1
ATOM 1468 C C . GLY A 1 194 ? -13.666 12.858 2.609 1.00 93.75 194 GLY A C 1
ATOM 1469 O O . GLY A 1 194 ? -13.723 12.739 1.384 1.00 93.75 194 GLY A O 1
ATOM 1470 N N . VAL A 1 195 ? -12.599 12.456 3.308 1.00 95.00 195 VAL A N 1
ATOM 1471 C CA . VAL A 1 195 ? -11.485 11.731 2.686 1.00 95.00 195 VAL A CA 1
ATOM 1472 C C . VAL A 1 195 ? -11.936 10.299 2.348 1.00 95.00 195 VAL A C 1
ATOM 1474 O O . VAL A 1 195 ? -12.421 9.588 3.231 1.00 95.00 195 VAL A O 1
ATOM 1477 N N . PRO A 1 196 ? -11.778 9.827 1.094 1.00 94.75 196 PRO A N 1
ATOM 1478 C CA . PRO A 1 196 ? -12.186 8.476 0.719 1.00 94.75 196 PRO A CA 1
ATOM 1479 C C . PRO A 1 196 ? -11.450 7.385 1.502 1.00 94.75 196 PRO A C 1
ATOM 1481 O O . PRO A 1 196 ? -10.246 7.485 1.759 1.00 94.75 196 PRO A O 1
ATOM 1484 N N . VAL A 1 197 ? -12.167 6.301 1.809 1.00 95.50 197 VAL A N 1
ATOM 1485 C CA . VAL A 1 197 ? -11.628 5.121 2.497 1.00 95.50 197 VAL A CA 1
ATOM 1486 C C . VAL A 1 197 ? -11.805 3.889 1.621 1.00 95.50 197 VAL A C 1
ATOM 1488 O O . VAL A 1 197 ? -12.923 3.424 1.387 1.00 95.50 197 VAL A O 1
ATOM 1491 N N . GLU A 1 198 ? -10.683 3.330 1.184 1.00 95.44 198 GLU A N 1
ATOM 1492 C CA . GLU A 1 198 ? -10.630 2.081 0.438 1.00 95.44 198 GLU A CA 1
ATOM 1493 C C . GLU A 1 198 ? -10.491 0.896 1.395 1.00 95.44 198 GLU A C 1
ATOM 1495 O O . GLU A 1 198 ? -9.723 0.952 2.354 1.00 95.44 198 GLU A O 1
ATOM 1500 N N . VAL A 1 199 ? -11.203 -0.198 1.123 1.00 96.44 199 VAL A N 1
ATOM 1501 C CA . VAL A 1 199 ? -11.048 -1.448 1.877 1.00 96.44 199 VAL A CA 1
ATOM 1502 C C . VAL A 1 199 ? -10.498 -2.517 0.950 1.00 96.44 199 VAL A C 1
ATOM 1504 O O . VAL A 1 199 ? -11.122 -2.855 -0.057 1.00 96.44 199 VAL A O 1
ATOM 1507 N N . ILE A 1 200 ? -9.351 -3.078 1.312 1.00 97.38 200 ILE A N 1
ATOM 1508 C CA . ILE A 1 200 ? -8.733 -4.201 0.614 1.00 97.38 200 ILE A CA 1
ATOM 1509 C C . ILE A 1 200 ? -8.791 -5.458 1.481 1.00 97.38 200 ILE A C 1
ATOM 1511 O O . ILE A 1 200 ? -8.866 -5.386 2.708 1.00 97.38 200 ILE A O 1
ATOM 1515 N N . ASP A 1 201 ? -8.744 -6.620 0.839 1.00 97.69 201 ASP A N 1
ATOM 1516 C CA . ASP A 1 201 ? -8.534 -7.874 1.561 1.00 97.69 201 ASP A CA 1
ATOM 1517 C C . ASP A 1 201 ? -7.089 -8.001 2.029 1.00 97.69 201 ASP A C 1
ATOM 1519 O O . ASP A 1 201 ? -6.180 -7.379 1.472 1.00 97.69 201 ASP A O 1
ATOM 1523 N N . ASP A 1 202 ? -6.916 -8.872 3.013 1.00 96.81 202 ASP A N 1
ATOM 1524 C CA . ASP A 1 202 ? -5.646 -9.221 3.619 1.00 96.81 202 ASP A CA 1
ATOM 1525 C C . ASP A 1 202 ? -4.563 -9.510 2.578 1.00 96.81 202 ASP A C 1
ATOM 1527 O O . ASP A 1 202 ? -4.685 -10.407 1.737 1.00 96.81 202 ASP A O 1
ATOM 1531 N N . SER A 1 203 ? -3.529 -8.673 2.584 1.00 95.94 203 SER A N 1
ATOM 1532 C CA . SER A 1 203 ? -2.459 -8.705 1.597 1.00 95.94 203 SER A CA 1
ATOM 1533 C C . SER A 1 203 ? -1.201 -8.049 2.166 1.00 95.94 203 SER A C 1
ATOM 1535 O O . SER A 1 203 ? -1.219 -6.845 2.443 1.00 95.94 203 SER A O 1
ATOM 1537 N N . PRO A 1 204 ? -0.078 -8.782 2.236 1.00 97.19 204 PRO A N 1
ATOM 1538 C CA . PRO A 1 204 ? 1.178 -8.256 2.754 1.00 97.19 204 PRO A CA 1
ATOM 1539 C C . PRO A 1 204 ? 1.632 -6.981 2.051 1.00 97.19 204 PRO A C 1
ATOM 1541 O O . PRO A 1 204 ? 1.704 -6.933 0.814 1.00 97.19 204 PRO A O 1
ATOM 1544 N N . GLY A 1 205 ? 1.945 -5.965 2.856 1.00 97.00 205 GLY A N 1
ATOM 1545 C CA . GLY A 1 205 ? 2.469 -4.682 2.398 1.00 97.00 205 GLY A CA 1
ATOM 1546 C C . GLY A 1 205 ? 1.459 -3.815 1.654 1.00 97.00 205 GLY A C 1
ATOM 1547 O O . GLY A 1 205 ? 1.877 -3.019 0.812 1.00 97.00 205 GLY A O 1
ATOM 1548 N N . PHE A 1 206 ? 0.155 -3.966 1.927 1.00 97.88 206 PHE A N 1
ATOM 1549 C CA . PHE A 1 206 ? -0.901 -3.161 1.301 1.00 97.88 206 PHE A CA 1
ATOM 1550 C C . PHE A 1 206 ? -0.717 -3.072 -0.236 1.00 97.88 206 PHE A C 1
ATOM 1552 O O . PHE A 1 206 ? -0.145 -3.957 -0.878 1.00 97.88 206 PHE A O 1
ATOM 1559 N N . VAL A 1 207 ? -1.222 -2.005 -0.856 1.00 97.75 207 VAL A N 1
ATOM 1560 C CA . VAL A 1 207 ? -0.949 -1.678 -2.262 1.00 97.75 207 VAL A CA 1
ATOM 1561 C C . VAL A 1 207 ? 0.206 -0.677 -2.359 1.00 97.75 207 VAL A C 1
ATOM 1563 O O . VAL A 1 207 ? 1.192 -0.932 -3.053 1.00 97.75 207 VAL A O 1
ATOM 1566 N N . ALA A 1 208 ? 0.113 0.447 -1.641 1.00 96.69 208 ALA A N 1
ATOM 1567 C CA . ALA A 1 208 ? 1.065 1.549 -1.754 1.00 96.69 208 ALA A CA 1
ATOM 1568 C C . ALA A 1 208 ? 2.466 1.179 -1.239 1.00 96.69 208 ALA A C 1
ATOM 1570 O O . ALA A 1 208 ? 3.444 1.404 -1.955 1.00 96.69 208 ALA A O 1
ATOM 1571 N N . GLN A 1 209 ? 2.577 0.561 -0.053 1.00 97.50 209 GLN A N 1
ATOM 1572 C CA . GLN A 1 209 ? 3.873 0.131 0.491 1.00 97.50 209 GLN A CA 1
ATOM 1573 C C . GLN A 1 209 ? 4.585 -0.835 -0.456 1.00 97.50 209 GLN A C 1
ATOM 1575 O O . GLN A 1 209 ? 5.743 -0.604 -0.803 1.00 97.50 209 GLN A O 1
ATOM 1580 N N . ARG A 1 210 ? 3.896 -1.883 -0.923 1.00 97.50 210 ARG A N 1
ATOM 1581 C CA . ARG A 1 210 ? 4.476 -2.898 -1.812 1.00 97.50 210 ARG A CA 1
ATOM 1582 C C . ARG A 1 210 ? 4.956 -2.307 -3.134 1.00 97.50 210 ARG A C 1
ATOM 1584 O O . ARG A 1 210 ? 6.087 -2.570 -3.541 1.00 97.50 210 ARG A O 1
ATOM 1591 N N . VAL A 1 211 ? 4.130 -1.491 -3.792 1.00 96.81 211 VAL A N 1
ATOM 1592 C CA . VAL A 1 211 ? 4.482 -0.878 -5.083 1.00 96.81 211 VAL A CA 1
ATOM 1593 C C . VAL A 1 211 ? 5.642 0.098 -4.923 1.00 96.81 211 VAL A C 1
ATOM 1595 O O . VAL A 1 211 ? 6.635 -0.017 -5.647 1.00 96.81 211 VAL A O 1
ATOM 1598 N N . LEU A 1 212 ? 5.563 1.008 -3.947 1.00 96.44 212 LEU A N 1
ATOM 1599 C CA . LEU A 1 212 ? 6.621 1.984 -3.705 1.00 96.44 212 LEU A CA 1
ATOM 1600 C C . LEU A 1 212 ? 7.942 1.291 -3.371 1.00 96.44 212 LEU A C 1
ATOM 1602 O O . LEU A 1 212 ? 8.974 1.608 -3.959 1.00 96.44 212 LEU A O 1
ATOM 1606 N N . ALA A 1 213 ? 7.920 0.304 -2.476 1.00 97.69 213 ALA A N 1
ATOM 1607 C CA . ALA A 1 213 ? 9.128 -0.389 -2.066 1.00 97.69 213 ALA A CA 1
ATOM 1608 C C . ALA A 1 213 ? 9.798 -1.139 -3.227 1.00 97.69 213 ALA A C 1
ATOM 1610 O O . ALA A 1 213 ? 11.023 -1.101 -3.355 1.00 97.69 213 ALA A O 1
ATOM 1611 N N . CYS A 1 214 ? 9.020 -1.758 -4.122 1.00 97.06 214 CYS A N 1
ATOM 1612 C CA . CYS A 1 214 ? 9.559 -2.361 -5.341 1.00 97.06 214 CYS A CA 1
ATOM 1613 C C . CYS A 1 214 ? 10.185 -1.324 -6.290 1.00 97.06 214 CYS A C 1
ATOM 1615 O O . CYS A 1 214 ? 11.273 -1.576 -6.809 1.00 97.06 214 CYS A O 1
ATOM 1617 N N . ILE A 1 215 ? 9.546 -0.164 -6.485 1.00 96.56 215 ILE A N 1
ATOM 1618 C CA . ILE A 1 215 ? 10.063 0.933 -7.323 1.00 96.56 215 ILE A CA 1
ATOM 1619 C C . ILE A 1 215 ? 11.394 1.457 -6.773 1.00 96.56 215 ILE A C 1
ATOM 1621 O O . ILE A 1 215 ? 12.386 1.526 -7.501 1.00 96.56 215 ILE A O 1
ATOM 1625 N N . VAL A 1 216 ? 11.439 1.776 -5.477 1.00 97.62 216 VAL A N 1
ATOM 1626 C CA . VAL A 1 216 ? 12.642 2.294 -4.806 1.00 97.62 216 VAL A CA 1
ATOM 1627 C C . VAL A 1 216 ? 13.783 1.279 -4.892 1.00 97.62 216 VAL A C 1
ATOM 1629 O O . VAL A 1 216 ? 14.916 1.630 -5.226 1.00 97.62 216 VAL A O 1
ATOM 1632 N N . ASN A 1 217 ? 13.497 -0.000 -4.635 1.00 98.00 217 ASN A N 1
ATOM 1633 C CA . ASN A 1 217 ? 14.508 -1.055 -4.668 1.00 98.00 217 ASN A CA 1
ATOM 1634 C C . ASN A 1 217 ? 15.057 -1.297 -6.078 1.00 98.00 217 ASN A C 1
ATOM 1636 O O . ASN A 1 217 ? 16.255 -1.530 -6.235 1.00 98.00 217 ASN A O 1
ATOM 1640 N N . LEU A 1 218 ? 14.207 -1.204 -7.106 1.00 96.69 218 LEU A N 1
ATOM 1641 C CA . LEU A 1 218 ? 14.654 -1.256 -8.496 1.00 96.69 218 LEU A CA 1
ATOM 1642 C C . LEU A 1 218 ? 15.554 -0.058 -8.826 1.00 96.69 218 LEU A C 1
ATOM 1644 O O . LEU A 1 218 ? 16.616 -0.241 -9.418 1.00 96.69 218 LEU A O 1
ATOM 1648 N N . GLY A 1 219 ? 15.186 1.146 -8.379 1.00 96.81 219 GLY A N 1
ATOM 1649 C CA . GLY A 1 219 ? 16.027 2.335 -8.522 1.00 96.81 219 GLY A CA 1
ATOM 1650 C C . GLY A 1 219 ? 17.403 2.171 -7.866 1.00 96.81 219 GLY A C 1
ATOM 1651 O O . GLY A 1 219 ? 18.427 2.502 -8.463 1.00 96.81 219 GLY A O 1
ATOM 1652 N N . CYS A 1 220 ? 17.445 1.569 -6.675 1.00 97.25 220 CYS A N 1
ATOM 1653 C CA . CYS A 1 220 ? 18.693 1.251 -5.981 1.00 97.25 220 CYS A CA 1
ATOM 1654 C C . CYS A 1 220 ? 19.586 0.302 -6.800 1.00 97.25 220 CYS A C 1
ATOM 1656 O O . CYS A 1 220 ? 20.805 0.465 -6.824 1.00 97.25 220 CYS A O 1
ATOM 1658 N N . GLU A 1 221 ? 19.009 -0.670 -7.509 1.00 95.56 221 GLU A N 1
ATOM 1659 C CA . GLU A 1 221 ? 19.786 -1.563 -8.374 1.00 95.56 221 GLU A CA 1
ATOM 1660 C C . GLU A 1 221 ? 20.286 -0.896 -9.653 1.00 95.56 221 GLU A C 1
ATOM 1662 O O . GLU A 1 221 ? 21.406 -1.184 -10.080 1.00 95.56 221 GLU A O 1
ATOM 1667 N N . ILE A 1 222 ? 19.501 0.007 -10.242 1.00 95.69 222 ILE A N 1
ATOM 1668 C CA . ILE A 1 222 ? 19.931 0.823 -11.386 1.00 95.69 222 ILE A CA 1
ATOM 1669 C C . ILE A 1 222 ? 21.168 1.644 -10.997 1.00 95.69 222 ILE A C 1
ATOM 1671 O O . ILE A 1 222 ? 22.171 1.622 -11.719 1.00 95.69 222 ILE A O 1
ATOM 1675 N N . ALA A 1 223 ? 21.134 2.287 -9.824 1.00 95.38 223 ALA A N 1
ATOM 1676 C CA . ALA A 1 223 ? 22.272 3.024 -9.278 1.00 95.38 223 ALA A CA 1
ATOM 1677 C C . ALA A 1 223 ? 23.469 2.099 -8.992 1.00 95.38 223 ALA A C 1
ATOM 1679 O O . ALA A 1 223 ? 24.596 2.383 -9.401 1.00 95.38 223 ALA A O 1
ATOM 1680 N N . GLN A 1 224 ? 23.233 0.942 -8.366 1.00 95.38 224 GLN A N 1
ATOM 1681 C CA . GLN A 1 224 ? 24.286 -0.027 -8.048 1.00 95.38 224 GLN A CA 1
ATOM 1682 C C . GLN A 1 224 ? 25.005 -0.560 -9.291 1.00 95.38 224 GLN A C 1
ATOM 1684 O O . GLN A 1 224 ? 26.225 -0.726 -9.279 1.00 95.38 224 GLN A O 1
ATOM 1689 N N . ARG A 1 225 ? 24.254 -0.835 -10.360 1.00 94.50 225 ARG A N 1
ATOM 1690 C CA . ARG A 1 225 ? 24.781 -1.318 -11.644 1.00 94.50 225 ARG A CA 1
ATOM 1691 C C . ARG A 1 225 ? 25.394 -0.199 -12.487 1.00 94.50 225 ARG A C 1
ATOM 1693 O O . ARG A 1 225 ? 25.930 -0.489 -13.550 1.00 94.50 225 ARG A O 1
ATOM 1700 N N . ARG A 1 226 ? 25.345 1.051 -12.006 1.00 93.88 226 ARG A N 1
ATOM 1701 C CA . ARG A 1 226 ? 25.845 2.253 -12.691 1.00 93.88 226 ARG A CA 1
ATOM 1702 C C . ARG A 1 226 ? 25.205 2.470 -14.061 1.00 93.88 226 ARG A C 1
ATOM 1704 O O . ARG A 1 226 ? 25.845 2.980 -14.971 1.00 93.88 226 ARG A O 1
ATOM 1711 N N . ILE A 1 227 ? 23.937 2.088 -14.192 1.00 94.38 227 ILE A N 1
ATOM 1712 C CA . ILE A 1 227 ? 23.140 2.386 -15.388 1.00 94.38 227 ILE A CA 1
ATOM 1713 C C . ILE A 1 227 ? 22.837 3.893 -15.436 1.00 94.38 227 ILE A C 1
ATOM 1715 O O . ILE A 1 227 ? 22.858 4.495 -16.503 1.00 94.38 227 ILE A O 1
ATOM 1719 N N . ALA A 1 228 ? 22.598 4.508 -14.275 1.00 94.25 228 ALA A N 1
ATOM 1720 C CA . ALA A 1 228 ? 22.456 5.951 -14.107 1.00 94.25 228 ALA A CA 1
ATOM 1721 C C . ALA A 1 228 ? 22.971 6.376 -12.723 1.00 94.25 228 ALA A C 1
ATOM 1723 O O . ALA A 1 228 ? 22.952 5.577 -11.780 1.00 94.25 228 ALA A O 1
ATOM 1724 N N . SER A 1 229 ? 23.409 7.632 -12.584 1.00 94.69 229 SER A N 1
ATOM 1725 C CA . SER A 1 229 ? 23.668 8.216 -11.263 1.00 94.69 229 SER A CA 1
ATOM 1726 C C . SER A 1 229 ? 22.344 8.453 -10.517 1.00 94.69 229 SER A C 1
ATOM 1728 O O . SER A 1 229 ? 21.307 8.619 -11.169 1.00 94.69 229 SER A O 1
ATOM 1730 N N . PRO A 1 230 ? 22.338 8.501 -9.169 1.00 95.00 230 PRO A N 1
ATOM 1731 C CA . PRO A 1 230 ? 21.112 8.727 -8.404 1.00 95.00 230 PRO A CA 1
ATOM 1732 C C . PRO A 1 230 ? 20.333 9.980 -8.826 1.00 95.00 230 PRO A C 1
ATOM 1734 O O . PRO A 1 230 ? 19.120 9.920 -9.005 1.00 95.00 230 PRO A O 1
ATOM 1737 N N . ALA A 1 231 ? 21.039 11.090 -9.062 1.00 93.75 231 ALA A N 1
ATOM 1738 C CA . ALA A 1 231 ? 20.427 12.351 -9.475 1.00 93.75 231 ALA A CA 1
ATOM 1739 C C . ALA A 1 231 ? 19.786 12.264 -10.871 1.00 93.75 231 ALA A C 1
ATOM 1741 O O . ALA A 1 231 ? 18.664 12.733 -11.072 1.00 93.75 231 ALA A O 1
ATOM 1742 N N . VAL A 1 232 ? 20.476 11.637 -11.833 1.00 95.38 232 VAL A N 1
ATOM 1743 C CA . VAL A 1 232 ? 19.948 11.442 -13.192 1.00 95.38 232 VAL A CA 1
ATOM 1744 C C . VAL A 1 232 ? 18.741 10.510 -13.172 1.00 95.38 232 VAL A C 1
ATOM 1746 O O . VAL A 1 232 ? 17.743 10.803 -13.826 1.00 95.38 232 VAL A O 1
ATOM 1749 N N . LEU A 1 233 ? 18.801 9.423 -12.399 1.00 95.62 233 LEU A N 1
ATOM 1750 C CA . LEU A 1 233 ? 17.696 8.480 -12.249 1.00 95.62 233 LEU A CA 1
ATOM 1751 C C . LEU A 1 233 ? 16.440 9.164 -11.700 1.00 95.62 233 LEU A C 1
ATOM 1753 O O . LEU A 1 233 ? 15.370 9.053 -12.301 1.00 95.62 233 LEU A O 1
ATOM 1757 N N . ASP A 1 234 ? 16.575 9.892 -10.591 1.00 95.31 234 ASP A N 1
ATOM 1758 C CA . ASP A 1 234 ? 15.452 10.588 -9.966 1.00 95.31 234 ASP A CA 1
ATOM 1759 C C . ASP A 1 234 ? 14.812 11.591 -10.925 1.00 95.31 234 ASP A C 1
ATOM 1761 O O . ASP A 1 234 ? 13.587 11.610 -11.088 1.00 95.31 234 ASP A O 1
ATOM 1765 N N . ARG A 1 235 ? 15.638 12.364 -11.639 1.00 95.56 235 ARG A N 1
ATOM 1766 C CA . ARG A 1 235 ? 15.146 13.335 -12.615 1.00 95.56 235 ARG A CA 1
ATOM 1767 C C . ARG A 1 235 ? 14.468 12.671 -13.813 1.00 95.56 235 ARG A C 1
ATOM 1769 O O . ARG A 1 235 ? 13.424 13.150 -14.257 1.00 95.56 235 ARG A O 1
ATOM 1776 N N . ALA A 1 236 ? 15.036 11.583 -14.329 1.00 95.19 236 ALA A N 1
ATOM 1777 C CA . ALA A 1 236 ? 14.484 10.852 -15.463 1.00 95.19 236 ALA A CA 1
ATOM 1778 C C . ALA A 1 236 ? 13.102 10.273 -15.138 1.00 95.19 236 ALA A C 1
ATOM 1780 O O . ALA A 1 236 ? 12.179 10.422 -15.934 1.00 95.19 236 ALA A O 1
ATOM 1781 N N . VAL A 1 237 ? 12.928 9.682 -13.952 1.00 93.69 237 VAL A N 1
ATOM 1782 C CA . VAL A 1 237 ? 11.641 9.111 -13.526 1.00 93.69 237 VAL A CA 1
ATOM 1783 C C . VAL A 1 237 ? 10.567 10.190 -13.374 1.00 93.69 237 VAL A C 1
ATOM 1785 O O . VAL A 1 237 ? 9.448 10.012 -13.856 1.00 93.69 237 VAL A O 1
ATOM 1788 N N . GLN A 1 238 ? 10.902 11.342 -12.790 1.00 93.56 238 GLN A N 1
ATOM 1789 C CA . GLN A 1 238 ? 9.961 12.463 -12.684 1.00 93.56 238 GLN A CA 1
ATOM 1790 C C . GLN A 1 238 ? 9.515 12.988 -14.054 1.00 93.56 238 GLN A C 1
ATOM 1792 O O . GLN A 1 238 ? 8.330 13.241 -14.268 1.00 93.56 238 GLN A O 1
ATOM 1797 N N . LEU A 1 239 ? 10.457 13.163 -14.987 1.00 93.38 239 LEU A N 1
ATOM 1798 C CA . LEU A 1 239 ? 10.168 13.739 -16.300 1.00 93.38 239 LEU A CA 1
ATOM 1799 C C . LEU A 1 239 ? 9.457 12.755 -17.232 1.00 93.38 239 LEU A C 1
ATOM 1801 O O . LEU A 1 239 ? 8.465 13.121 -17.856 1.00 93.38 239 LEU A O 1
ATOM 1805 N N . ALA A 1 240 ? 9.958 11.523 -17.327 1.00 91.31 240 ALA A N 1
ATOM 1806 C CA . ALA A 1 240 ? 9.475 10.543 -18.293 1.00 91.31 240 ALA A CA 1
ATOM 1807 C C . ALA A 1 240 ? 8.217 9.811 -17.814 1.00 91.31 240 ALA A C 1
ATOM 1809 O O . ALA A 1 240 ? 7.320 9.557 -18.613 1.00 91.31 240 ALA A O 1
ATOM 1810 N N . LEU A 1 241 ? 8.140 9.475 -16.521 1.00 89.19 241 LEU A N 1
ATOM 1811 C CA . LEU A 1 241 ? 7.021 8.710 -15.952 1.00 89.19 241 LEU A CA 1
ATOM 1812 C C . LEU A 1 241 ? 6.029 9.594 -15.189 1.00 89.19 241 LEU A C 1
ATOM 1814 O O . LEU A 1 241 ? 4.970 9.127 -14.778 1.00 89.19 241 LEU A O 1
ATOM 1818 N N . GLY A 1 242 ? 6.356 10.875 -14.994 1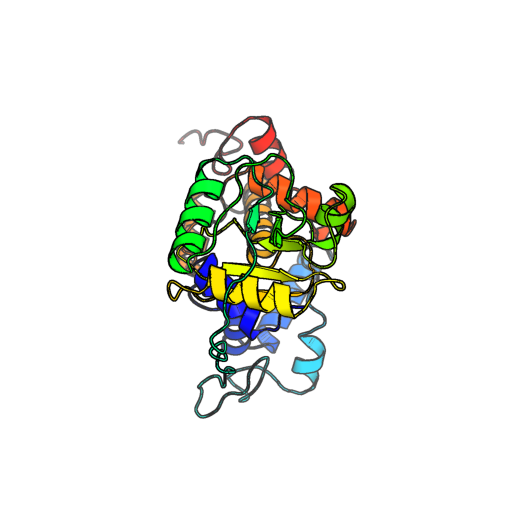.00 89.75 242 GLY A N 1
ATOM 1819 C CA . GLY A 1 242 ? 5.472 11.833 -14.340 1.00 89.75 242 GLY A CA 1
ATOM 1820 C C . GLY A 1 242 ? 5.303 11.611 -12.838 1.00 89.75 242 GLY A C 1
ATOM 1821 O O . GLY A 1 242 ? 4.316 12.097 -12.287 1.00 89.75 242 GLY A O 1
ATOM 1822 N N . TYR A 1 243 ? 6.216 10.879 -12.189 1.00 91.12 243 TYR A N 1
ATOM 1823 C CA . TYR A 1 243 ? 6.164 10.627 -10.746 1.00 91.12 243 TYR A CA 1
ATOM 1824 C C . TYR A 1 243 ? 6.400 11.923 -9.955 1.00 91.12 243 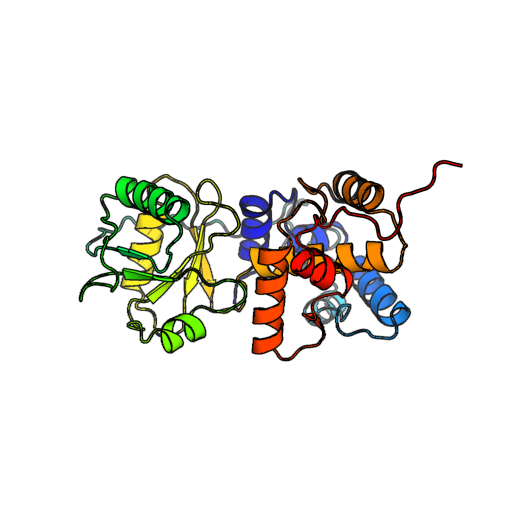TYR A C 1
ATOM 1826 O O . TYR A 1 243 ? 7.199 12.758 -10.392 1.00 91.12 243 TYR A O 1
ATOM 1834 N N . PRO A 1 244 ? 5.765 12.096 -8.781 1.00 87.62 244 PRO A N 1
ATOM 1835 C CA . PRO A 1 244 ? 5.930 13.313 -7.982 1.00 87.62 244 PRO A CA 1
ATOM 1836 C C . PRO A 1 244 ? 7.355 13.455 -7.431 1.00 87.62 244 PRO A C 1
ATOM 1838 O O . PRO A 1 244 ? 7.924 14.547 -7.406 1.00 87.62 244 PRO A O 1
ATOM 1841 N N . HIS A 1 245 ? 7.975 12.336 -7.056 1.00 88.81 245 HIS A N 1
ATOM 1842 C CA . HIS A 1 245 ? 9.335 12.280 -6.530 1.00 88.81 245 HIS A CA 1
ATOM 1843 C C . HIS A 1 245 ? 10.152 11.208 -7.248 1.00 88.81 245 HIS A C 1
ATOM 1845 O O . HIS A 1 245 ? 9.610 10.210 -7.730 1.00 88.81 245 HIS A O 1
ATOM 1851 N N . GLY A 1 246 ? 11.466 11.420 -7.312 1.00 91.88 246 GLY A N 1
ATOM 1852 C CA . GLY A 1 246 ? 12.391 10.389 -7.760 1.00 91.88 246 GLY A CA 1
ATOM 1853 C C . GLY A 1 246 ? 12.414 9.200 -6.787 1.00 91.88 246 GLY A C 1
ATOM 1854 O O . GLY A 1 246 ? 12.222 9.390 -5.581 1.00 91.88 246 GLY A O 1
ATOM 1855 N N . PRO A 1 247 ? 12.627 7.967 -7.279 1.00 92.56 247 PRO A N 1
ATOM 1856 C CA . PRO A 1 247 ? 12.585 6.758 -6.461 1.00 92.56 247 PRO A CA 1
ATOM 1857 C C . PRO A 1 247 ? 13.624 6.726 -5.333 1.00 92.56 247 PRO A C 1
ATOM 1859 O O . PRO A 1 247 ? 13.436 5.979 -4.381 1.00 92.56 247 PRO A O 1
ATOM 1862 N N . LEU A 1 248 ? 14.710 7.497 -5.388 1.00 94.19 248 LEU A N 1
ATOM 1863 C CA . LEU A 1 248 ? 15.731 7.504 -4.334 1.00 94.19 248 LEU A CA 1
ATOM 1864 C C . LEU A 1 248 ? 15.513 8.603 -3.281 1.00 94.19 248 LEU A C 1
ATOM 1866 O O . LEU A 1 248 ? 16.260 8.672 -2.308 1.00 94.19 248 LEU A O 1
ATOM 1870 N N . GLY A 1 249 ? 14.459 9.413 -3.411 1.00 87.25 249 GLY A N 1
ATOM 1871 C CA . GLY A 1 249 ? 14.082 10.417 -2.410 1.00 87.25 249 GLY A CA 1
ATOM 1872 C C . GLY A 1 249 ? 13.380 9.854 -1.165 1.00 87.25 249 GLY A C 1
ATOM 1873 O O . GLY A 1 249 ? 13.149 10.588 -0.208 1.00 87.25 249 GLY A O 1
ATOM 1874 N N . PHE A 1 250 ? 13.021 8.568 -1.160 1.00 86.19 250 PHE A N 1
ATOM 1875 C CA . PHE A 1 250 ? 12.232 7.951 -0.091 1.00 86.19 250 PHE A CA 1
ATOM 1876 C C . PHE A 1 250 ? 13.090 7.432 1.076 1.00 86.19 250 PHE A C 1
ATOM 1878 O O . PHE A 1 250 ? 14.264 7.094 0.926 1.00 86.19 250 PHE A O 1
ATOM 1885 N N . GLY A 1 251 ? 12.480 7.329 2.263 1.00 87.19 251 GLY A N 1
ATOM 1886 C CA . GLY A 1 251 ? 13.155 6.904 3.492 1.00 87.19 251 GLY A CA 1
ATOM 1887 C C . GLY A 1 251 ? 13.673 5.461 3.440 1.00 87.19 251 GLY A C 1
ATOM 1888 O O . GLY A 1 251 ? 12.896 4.511 3.537 1.00 87.19 251 GLY A O 1
ATOM 1889 N N . ALA A 1 252 ? 14.998 5.302 3.359 1.00 93.50 252 ALA A N 1
ATOM 1890 C CA . ALA A 1 252 ? 15.681 4.020 3.166 1.00 93.50 252 ALA A CA 1
ATOM 1891 C C . ALA A 1 252 ? 15.267 2.929 4.172 1.00 93.50 252 ALA A C 1
ATOM 1893 O O . ALA A 1 252 ? 14.949 1.808 3.775 1.00 93.50 252 ALA A O 1
ATOM 1894 N N . ALA A 1 253 ? 15.250 3.254 5.470 1.00 95.88 253 ALA A N 1
ATOM 1895 C CA . ALA A 1 253 ? 14.978 2.283 6.532 1.00 95.88 253 ALA A CA 1
ATOM 1896 C C . ALA A 1 253 ? 13.562 1.697 6.426 1.00 95.88 253 ALA A C 1
ATOM 1898 O O . ALA A 1 253 ? 13.392 0.479 6.464 1.00 95.88 253 ALA A O 1
ATOM 1899 N N . ARG A 1 254 ? 12.561 2.558 6.195 1.00 95.00 254 ARG A N 1
ATOM 1900 C CA . ARG A 1 254 ? 11.159 2.148 6.040 1.00 95.00 254 ARG A CA 1
ATOM 1901 C C . ARG A 1 254 ? 10.978 1.231 4.829 1.00 95.00 254 ARG A C 1
ATOM 1903 O O . ARG A 1 254 ? 10.328 0.198 4.933 1.00 95.00 254 ARG A O 1
ATOM 1910 N N . ILE A 1 255 ? 11.600 1.570 3.698 1.00 97.50 255 ILE A N 1
ATOM 1911 C CA . ILE A 1 255 ? 11.545 0.753 2.476 1.00 97.50 255 ILE A CA 1
ATOM 1912 C C . ILE A 1 255 ? 12.211 -0.612 2.678 1.00 97.50 255 ILE A C 1
ATOM 1914 O O . ILE A 1 255 ? 11.659 -1.634 2.268 1.00 97.50 255 ILE A O 1
ATOM 1918 N N . ALA A 1 256 ? 13.381 -0.650 3.321 1.00 97.88 256 ALA A N 1
ATOM 1919 C CA . ALA A 1 256 ? 14.063 -1.905 3.618 1.00 97.88 256 ALA A CA 1
ATOM 1920 C C . ALA A 1 256 ? 13.233 -2.801 4.548 1.00 97.88 256 ALA A C 1
ATOM 1922 O O . ALA A 1 256 ? 13.165 -4.005 4.307 1.00 97.88 256 ALA A O 1
ATOM 1923 N N . GLN A 1 257 ? 12.563 -2.224 5.552 1.00 97.50 257 GLN A N 1
ATOM 1924 C CA . GLN A 1 257 ? 11.665 -2.960 6.443 1.00 97.50 257 GLN A CA 1
ATOM 1925 C C . GLN A 1 257 ? 10.481 -3.571 5.682 1.00 97.50 257 GLN A C 1
ATOM 1927 O O . GLN A 1 257 ? 10.223 -4.761 5.843 1.00 97.50 257 GLN A O 1
ATOM 1932 N N . ILE A 1 258 ? 9.825 -2.801 4.802 1.00 98.25 258 ILE A N 1
ATOM 1933 C CA . ILE A 1 258 ? 8.719 -3.302 3.966 1.00 98.25 258 ILE A CA 1
ATOM 1934 C C . ILE A 1 258 ? 9.173 -4.511 3.138 1.00 98.25 258 ILE A C 1
ATOM 1936 O O . ILE A 1 258 ? 8.520 -5.551 3.133 1.00 98.25 258 ILE A O 1
ATOM 1940 N N . LEU A 1 259 ? 10.303 -4.388 2.436 1.00 98.31 259 LEU A N 1
ATOM 1941 C CA . LEU A 1 259 ? 10.827 -5.458 1.582 1.00 98.31 259 LEU A CA 1
ATOM 1942 C C . LEU A 1 259 ? 11.253 -6.685 2.378 1.00 98.31 259 LEU A C 1
ATOM 1944 O O . LEU A 1 259 ? 11.068 -7.800 1.902 1.00 98.31 259 LEU A O 1
ATOM 1948 N N . HIS A 1 260 ? 11.821 -6.488 3.568 1.00 97.88 260 HIS A N 1
ATOM 1949 C CA . HIS A 1 260 ? 12.184 -7.595 4.437 1.00 97.88 260 HIS A CA 1
ATOM 1950 C C . HIS A 1 260 ? 10.940 -8.360 4.889 1.00 97.88 260 HIS A C 1
ATOM 1952 O O . HIS A 1 260 ? 10.902 -9.566 4.691 1.00 97.88 260 HIS A O 1
ATOM 1958 N N . ALA A 1 261 ? 9.897 -7.676 5.371 1.00 97.81 261 ALA A N 1
ATOM 1959 C CA . ALA A 1 261 ? 8.641 -8.319 5.762 1.00 97.81 261 ALA A CA 1
ATOM 1960 C C . ALA A 1 261 ? 7.973 -9.063 4.590 1.00 97.81 261 ALA A C 1
ATOM 1962 O O . ALA A 1 261 ? 7.584 -10.220 4.730 1.00 97.81 261 ALA A O 1
ATOM 1963 N N . LEU A 1 262 ? 7.933 -8.451 3.400 1.00 98.19 262 LEU A N 1
ATOM 1964 C CA . LEU A 1 262 ? 7.441 -9.111 2.187 1.00 98.19 262 LEU A CA 1
ATOM 1965 C C . LEU A 1 262 ? 8.268 -10.354 1.829 1.00 98.19 262 LEU A C 1
ATOM 1967 O O . LEU A 1 262 ? 7.708 -11.377 1.439 1.00 98.19 262 LEU A O 1
ATOM 1971 N N . HIS A 1 263 ? 9.596 -10.271 1.930 1.00 97.50 263 HIS A N 1
ATOM 1972 C CA . HIS A 1 263 ? 10.476 -11.397 1.638 1.00 97.50 263 HIS A CA 1
ATOM 1973 C C . HIS A 1 263 ? 10.319 -12.523 2.660 1.00 97.50 263 HIS A C 1
ATOM 1975 O O . HIS A 1 263 ? 10.213 -13.669 2.247 1.00 97.50 263 HIS A O 1
ATOM 1981 N N . GLU A 1 264 ? 10.237 -12.211 3.953 1.00 96.06 264 GLU A N 1
ATOM 1982 C CA . GLU A 1 264 ? 10.005 -13.206 5.005 1.00 96.06 264 GLU A CA 1
ATOM 1983 C C . GLU A 1 264 ? 8.661 -13.914 4.825 1.00 96.06 264 GLU A C 1
ATOM 1985 O O . GLU A 1 264 ? 8.558 -15.125 5.009 1.00 96.06 264 GLU A O 1
ATOM 1990 N N . GLN A 1 265 ? 7.628 -13.183 4.409 1.00 95.62 265 GLN A N 1
ATOM 1991 C CA . GLN A 1 265 ? 6.302 -13.762 4.288 1.00 95.62 265 GLN A CA 1
ATOM 1992 C C . GLN A 1 265 ? 6.113 -14.593 3.011 1.00 95.62 265 GLN A C 1
ATOM 1994 O O . GLN A 1 265 ? 5.526 -15.672 3.061 1.00 95.62 265 GLN A O 1
ATOM 1999 N N . TYR A 1 266 ? 6.592 -14.106 1.864 1.00 95.69 266 TYR A N 1
ATOM 2000 C CA . TYR A 1 266 ? 6.454 -14.831 0.596 1.00 95.69 266 TYR A CA 1
ATOM 2001 C C . TYR A 1 266 ? 7.591 -15.821 0.335 1.00 95.69 266 TYR A C 1
ATOM 2003 O O . TYR A 1 266 ? 7.439 -16.706 -0.499 1.00 95.69 266 TYR A O 1
ATOM 2011 N N . GLN A 1 267 ? 8.748 -15.643 0.980 1.00 96.12 267 GLN A N 1
ATOM 2012 C CA . GLN A 1 267 ? 9.993 -16.369 0.687 1.00 96.12 267 GLN A CA 1
ATOM 2013 C C . GLN A 1 267 ? 10.410 -16.269 -0.794 1.00 96.12 267 GLN A C 1
ATOM 2015 O O . GLN A 1 267 ? 11.149 -17.093 -1.330 1.00 96.12 267 GLN A O 1
ATOM 2020 N N . GLU A 1 268 ? 9.958 -15.213 -1.478 1.00 95.06 268 GLU A N 1
ATOM 2021 C CA . GLU A 1 268 ? 10.218 -15.001 -2.896 1.00 95.06 268 GLU A CA 1
ATOM 2022 C C . GLU A 1 268 ? 11.422 -14.071 -3.110 1.00 95.06 268 GLU A C 1
ATOM 2024 O O . GLU A 1 268 ? 11.460 -12.956 -2.568 1.00 95.06 268 GLU A O 1
ATOM 2029 N N . PRO A 1 269 ? 12.372 -14.426 -3.998 1.00 95.12 269 PRO A N 1
ATOM 2030 C CA . PRO A 1 269 ? 13.523 -13.580 -4.322 1.00 95.12 269 PRO A CA 1
ATOM 2031 C C . PRO A 1 269 ? 13.135 -12.275 -5.035 1.00 95.12 269 PRO A C 1
ATOM 2033 O O . PRO A 1 269 ? 13.969 -11.376 -5.174 1.00 95.12 269 PRO A O 1
ATOM 2036 N N . ARG A 1 270 ? 11.878 -12.136 -5.478 1.00 95.75 270 ARG A N 1
ATOM 2037 C CA . ARG A 1 270 ? 11.322 -10.897 -6.037 1.00 95.75 270 ARG A CA 1
ATOM 2038 C C . ARG A 1 270 ? 11.405 -9.726 -5.049 1.00 95.75 270 ARG A C 1
ATOM 2040 O O . ARG A 1 270 ? 11.698 -8.606 -5.474 1.00 95.75 270 ARG A O 1
ATOM 2047 N N . TYR A 1 271 ? 11.231 -9.989 -3.750 1.00 97.56 271 TYR A N 1
ATOM 2048 C CA . TYR A 1 271 ? 11.247 -8.972 -2.684 1.00 97.56 271 TYR A CA 1
ATOM 2049 C C . TYR A 1 271 ? 12.618 -8.760 -2.037 1.00 97.56 271 TYR A C 1
ATOM 2051 O O . TYR A 1 271 ? 12.740 -7.957 -1.117 1.00 97.56 271 TYR A O 1
ATOM 2059 N N . ARG A 1 272 ? 13.676 -9.424 -2.525 1.00 97.19 272 ARG A N 1
ATOM 2060 C CA . ARG A 1 272 ? 15.025 -9.292 -1.956 1.00 97.19 272 ARG A CA 1
ATOM 2061 C C . ARG A 1 272 ? 15.464 -7.823 -1.873 1.00 97.19 272 ARG A C 1
ATOM 2063 O O . ARG A 1 272 ? 15.396 -7.082 -2.861 1.00 97.19 272 ARG A O 1
ATOM 2070 N N . VAL A 1 273 ? 15.969 -7.416 -0.712 1.00 97.94 273 VAL A N 1
ATOM 2071 C CA . VAL A 1 273 ? 16.549 -6.080 -0.495 1.00 97.94 273 VAL A CA 1
ATOM 2072 C C . VAL A 1 273 ? 17.859 -5.965 -1.278 1.00 97.94 273 VAL A C 1
ATOM 2074 O O . VAL A 1 273 ? 18.758 -6.792 -1.100 1.00 97.94 273 VAL A O 1
ATOM 2077 N N . SER A 1 274 ? 17.988 -4.946 -2.132 1.00 97.12 274 SER A N 1
ATOM 2078 C CA . SER A 1 274 ? 19.218 -4.716 -2.898 1.00 97.12 274 SER A CA 1
ATOM 2079 C C . SER A 1 274 ? 20.408 -4.375 -1.983 1.00 97.12 274 SER A C 1
ATOM 2081 O O . SER A 1 274 ? 20.229 -3.740 -0.936 1.00 97.12 274 SER A O 1
ATOM 2083 N N . PRO A 1 275 ? 21.649 -4.749 -2.357 1.00 96.75 275 PRO A N 1
ATOM 2084 C CA . PRO A 1 275 ? 22.834 -4.385 -1.580 1.00 96.75 275 PRO A CA 1
ATOM 2085 C C . PRO A 1 275 ? 23.004 -2.873 -1.398 1.00 96.75 275 PRO A C 1
ATOM 2087 O O . PRO A 1 275 ? 23.415 -2.444 -0.322 1.00 96.75 275 PRO A O 1
ATOM 2090 N N . TRP A 1 276 ? 22.660 -2.064 -2.406 1.00 97.19 276 TRP A N 1
ATOM 2091 C CA . TRP A 1 276 ? 22.663 -0.604 -2.302 1.00 97.19 276 TRP A CA 1
ATOM 2092 C C . TRP A 1 276 ? 21.768 -0.118 -1.165 1.00 97.19 276 TRP A C 1
ATOM 2094 O O . TRP A 1 276 ? 22.266 0.518 -0.237 1.00 97.19 276 TRP A O 1
ATOM 2104 N N . LEU A 1 277 ? 20.482 -0.487 -1.192 1.00 97.88 277 LEU A N 1
ATOM 2105 C CA . LEU A 1 277 ? 19.519 -0.124 -0.154 1.00 97.88 277 LEU A CA 1
ATOM 2106 C C . LEU A 1 277 ? 20.004 -0.572 1.230 1.00 97.88 277 LEU A C 1
ATOM 2108 O O . LEU A 1 277 ? 20.084 0.241 2.149 1.00 97.88 277 LEU A O 1
ATOM 2112 N N . ARG A 1 278 ? 20.417 -1.840 1.360 1.00 97.56 278 ARG A N 1
ATOM 2113 C CA . ARG A 1 278 ? 20.908 -2.401 2.627 1.00 97.56 278 ARG A CA 1
ATOM 2114 C C . ARG A 1 278 ? 22.071 -1.595 3.208 1.00 97.56 278 ARG A C 1
ATOM 2116 O O . ARG A 1 278 ? 22.033 -1.246 4.383 1.00 97.56 278 ARG A O 1
ATOM 2123 N N . ARG A 1 279 ? 23.086 -1.279 2.399 1.00 97.12 279 ARG A N 1
ATOM 2124 C CA . ARG A 1 279 ? 24.271 -0.533 2.857 1.00 97.12 279 ARG A CA 1
ATOM 2125 C C . ARG A 1 279 ? 23.914 0.877 3.312 1.00 97.12 279 ARG A C 1
ATOM 2127 O O . ARG A 1 279 ? 24.437 1.328 4.322 1.00 97.12 279 ARG A O 1
ATOM 2134 N N . ARG A 1 280 ? 23.020 1.569 2.597 1.00 96.94 280 ARG A N 1
ATOM 2135 C CA . ARG A 1 280 ? 22.610 2.936 2.963 1.00 96.94 280 ARG A CA 1
ATOM 2136 C C . ARG A 1 280 ? 21.848 2.948 4.283 1.00 96.94 280 ARG A C 1
ATOM 2138 O O . ARG A 1 280 ? 22.132 3.786 5.127 1.00 96.94 280 ARG A O 1
ATOM 2145 N N . VAL A 1 281 ? 20.987 1.957 4.513 1.00 97.44 281 VAL A N 1
ATOM 2146 C CA . VAL A 1 281 ? 20.341 1.772 5.821 1.00 97.44 281 VAL A CA 1
ATOM 2147 C C . VAL A 1 281 ? 21.371 1.504 6.921 1.00 97.44 281 VAL A C 1
ATOM 2149 O O . VAL A 1 281 ? 21.352 2.183 7.940 1.00 97.44 281 VAL A O 1
ATOM 2152 N N . GLN A 1 282 ? 22.300 0.567 6.706 1.00 96.94 282 GLN A N 1
ATOM 2153 C CA . GLN A 1 282 ? 23.322 0.201 7.699 1.00 96.94 282 GLN A CA 1
ATOM 2154 C C . GLN A 1 282 ? 24.260 1.356 8.067 1.00 96.94 282 GLN A C 1
ATOM 2156 O O . GLN A 1 282 ? 24.731 1.422 9.197 1.00 96.94 282 GLN A O 1
ATOM 2161 N N . LEU A 1 283 ? 24.537 2.250 7.119 1.00 96.19 283 LEU A N 1
ATOM 2162 C CA . LEU A 1 283 ? 25.444 3.383 7.300 1.00 96.19 283 LEU A CA 1
ATOM 2163 C C . LEU A 1 283 ? 24.719 4.693 7.647 1.00 96.19 283 LEU A C 1
ATOM 2165 O O . LEU A 1 283 ? 25.376 5.720 7.782 1.00 96.19 283 LEU A O 1
ATOM 2169 N N . GLY A 1 284 ? 23.385 4.689 7.756 1.00 95.69 284 GLY A N 1
ATOM 2170 C CA . GLY A 1 284 ? 22.606 5.910 7.992 1.00 95.69 284 GLY A CA 1
ATOM 2171 C C . GLY A 1 284 ? 22.710 6.938 6.857 1.00 95.69 284 GLY A C 1
ATOM 2172 O O . GLY A 1 284 ? 22.641 8.139 7.101 1.00 95.69 284 GLY A O 1
ATOM 2173 N N . LEU A 1 285 ? 22.907 6.479 5.618 1.00 94.75 285 LEU A N 1
ATOM 2174 C CA . LEU A 1 285 ? 23.100 7.326 4.441 1.00 94.75 285 LEU A CA 1
ATOM 2175 C C . LEU A 1 285 ? 21.804 7.471 3.622 1.00 94.75 285 LEU A C 1
ATOM 2177 O O . LEU A 1 285 ? 21.040 6.508 3.500 1.00 94.75 285 LEU A O 1
ATOM 2181 N N . PRO A 1 286 ? 21.575 8.630 2.978 1.00 94.88 286 PRO A N 1
ATOM 2182 C CA . PRO A 1 286 ? 20.551 8.775 1.945 1.00 94.88 286 PRO A CA 1
ATOM 2183 C C . PRO A 1 286 ? 20.733 7.780 0.789 1.00 94.88 286 PRO A C 1
ATOM 2185 O O . PRO A 1 286 ? 21.855 7.441 0.406 1.00 94.88 286 PRO A O 1
ATOM 2188 N N . LEU A 1 287 ? 19.634 7.362 0.149 1.00 96.00 287 LEU A N 1
ATOM 2189 C CA . LEU A 1 287 ? 19.706 6.499 -1.045 1.00 96.00 287 LEU A CA 1
ATOM 2190 C C . LEU A 1 287 ? 20.384 7.180 -2.236 1.00 96.00 287 LEU A C 1
ATOM 2192 O O . LEU A 1 287 ? 20.903 6.493 -3.116 1.00 96.00 287 LEU A O 1
ATOM 2196 N N . THR A 1 288 ? 20.413 8.511 -2.232 1.00 95.06 288 THR A N 1
ATOM 2197 C CA . THR A 1 288 ? 21.068 9.346 -3.237 1.00 95.06 288 THR A CA 1
ATOM 2198 C C . THR A 1 288 ? 22.588 9.404 -3.092 1.00 95.06 288 THR A C 1
ATOM 2200 O O . THR A 1 288 ? 23.258 9.880 -4.006 1.00 95.06 288 THR A O 1
ATOM 2203 N N . THR A 1 289 ? 23.165 8.900 -1.993 1.00 93.88 289 THR A N 1
ATOM 2204 C CA . THR A 1 289 ? 24.618 8.913 -1.786 1.00 93.88 289 THR A CA 1
ATOM 2205 C C . THR A 1 289 ? 25.328 7.981 -2.784 1.00 93.88 289 THR A C 1
ATOM 2207 O O . THR A 1 289 ? 25.088 6.765 -2.750 1.00 93.88 289 THR A O 1
ATOM 2210 N N . PRO A 1 290 ? 26.219 8.496 -3.657 1.00 89.44 290 PRO A N 1
ATOM 2211 C CA . PRO A 1 290 ? 26.923 7.689 -4.657 1.00 89.44 290 PRO A CA 1
ATOM 2212 C C . PRO A 1 290 ? 27.998 6.774 -4.031 1.00 89.44 290 PRO A C 1
ATOM 2214 O O . PRO A 1 290 ? 28.427 6.986 -2.904 1.00 89.44 290 PRO A O 1
ATOM 2217 N N . GLU A 1 291 ? 28.446 5.738 -4.758 1.00 82.62 291 GLU A N 1
ATOM 2218 C CA . GLU A 1 291 ? 29.520 4.817 -4.302 1.00 82.62 291 GLU A CA 1
ATOM 2219 C C . GLU A 1 291 ? 30.925 5.442 -4.345 1.00 82.62 291 GLU A C 1
ATOM 2221 O O . GLU A 1 291 ? 31.812 5.031 -3.604 1.00 82.62 291 GLU A O 1
ATOM 2226 N N . ARG A 1 292 ? 31.154 6.421 -5.224 1.00 78.50 292 ARG A N 1
ATOM 2227 C CA . ARG A 1 292 ? 32.379 7.228 -5.264 1.00 78.50 292 ARG A CA 1
ATOM 2228 C C . ARG A 1 292 ? 31.961 8.684 -5.369 1.00 78.50 292 ARG A C 1
ATOM 2230 O O . ARG A 1 292 ? 30.996 8.975 -6.072 1.00 78.50 292 ARG A O 1
ATOM 2237 N N . GLN A 1 293 ? 32.683 9.579 -4.701 1.00 62.34 293 GLN A N 1
ATOM 2238 C CA . GLN A 1 293 ? 32.598 10.994 -5.045 1.00 62.34 293 GLN A CA 1
ATOM 2239 C C . GLN A 1 293 ? 33.029 11.114 -6.508 1.00 62.34 293 GLN A C 1
ATOM 2241 O O . GLN A 1 293 ? 34.094 10.609 -6.873 1.00 62.34 293 GLN A O 1
ATOM 2246 N N . GLU A 1 294 ? 32.173 11.686 -7.353 1.00 58.53 294 GLU A N 1
ATOM 2247 C CA . GLU A 1 294 ? 32.559 12.055 -8.710 1.00 58.53 294 GLU A CA 1
ATOM 2248 C C . GLU A 1 294 ? 33.713 13.050 -8.560 1.00 58.53 294 GLU A C 1
ATOM 2250 O O . GLU A 1 294 ? 33.523 14.184 -8.131 1.00 58.53 294 GLU A O 1
ATOM 2255 N N . GLN A 1 295 ? 34.942 12.587 -8.794 1.00 48.12 295 GLN A N 1
ATOM 2256 C CA . GLN A 1 295 ? 36.065 13.492 -8.971 1.00 48.12 295 GLN A CA 1
ATOM 2257 C C . GLN A 1 295 ? 35.765 14.235 -10.266 1.00 48.12 295 GLN A C 1
ATOM 2259 O O . GLN A 1 295 ? 35.804 13.625 -11.334 1.00 48.12 295 GLN A O 1
ATOM 2264 N N . SER A 1 296 ? 35.378 15.506 -10.154 1.00 47.94 296 SER A N 1
ATOM 2265 C CA . SER A 1 296 ? 35.252 16.394 -11.303 1.00 47.94 296 SER A CA 1
ATOM 2266 C C . SER A 1 296 ? 36.572 16.357 -12.071 1.00 47.94 296 SER A C 1
ATOM 2268 O O . SER A 1 296 ? 37.599 16.787 -11.542 1.00 47.94 296 SER A O 1
ATOM 2270 N N . ALA A 1 297 ? 36.540 15.767 -13.263 1.00 40.91 297 ALA A N 1
ATOM 2271 C CA . ALA A 1 297 ? 37.592 15.892 -14.261 1.00 40.91 297 ALA A CA 1
ATOM 2272 C C . ALA A 1 297 ? 37.374 17.179 -15.061 1.00 40.91 297 ALA A C 1
ATOM 2274 O O . ALA A 1 297 ? 36.189 17.511 -15.308 1.00 40.91 297 ALA A O 1
#

InterPro domains:
  IPR006108 3-hydroxyacyl-CoA dehydrogenase, C-terminal [PF00725] (2-76)
  IPR006108 3-hydroxyacyl-CoA dehydrogenase, C-terminal [PF00725] (205-284)
  IPR008927 6-phosphogluconate dehydrogenase-like, C-terminal domain superfamily [SSF48179] (3-81)
  IPR008927 6-phosphogluconate dehydrogenase-like, C-terminal domain superfamily [SSF48179] (204-284)

Radius of gyration: 20.8 Å; chains: 1; bounding box: 62×33×56 Å

Secondary structure (DSSP, 8-state):
---HHHHHHHHHHHH--SS-HHHHHHHH-HHHHHHHHHHHHHHTTT-GGGPPPTTHHHHHHTT--BGGGTBSSSBEETTEE-PPPPPPPPP----S-EEEE---HHHHHHHHHHHHHTTPPBP-SSS--SS-EEEE--SSS-HHHHHHHHT--GGGEEEE--SS-SSS-EEEEE-TT--HHHHHHHHHHTTTTS--EEEEES-TTTTHHHHHHHHHHHHHHHHHTTSS-HHHHHHHHHHHH--SS-GGGS-HHHHHHHHHHHHHHH--GGGPPPHHHHHHHHTT--TT--SS-----

Sequence (297 aa):
MATPVQIDRILRDSLGFRMGPFELIDLVGLDVTQAVMESVYRQFYQDPRYTPSWLVAPRLAAGLLGRKSGQGFYRYLDGQAQLEAEPAPAPLAIARPFWLDSRDAGVRRQVAAVLAVAGAELEEGDQPSAQAICLVTPLGEDASNLIARQGLPVARSLALETLAGFDSRRVLMRQPGLDAGVLAQARQALGADGVPVEVIDDSPGFVAQRVLACIVNLGCEIAQRRIASPAVLDRAVQLALGYPHGPLGFGAARIAQILHALHEQYQEPRYRVSPWLRRRVQLGLPLTTPERQEQSA

pLDDT: mean 94.26, std 6.9, range [40.91, 98.81]